Protein AF-A0A2U2RSP1-F1 (afdb_monomer_lite)

Foldseek 3Di:
DPPDDDPVLVVLLVLLVVLCVCLVPVVDPVSLVSPLVSVLSNLVSCLVCVCVQLVHDCPDVLNVQLSVQSVVLNVVLVCLSCVCVPDVPPDDDDDSVLSSLLSVLSSQLSNLQSRQDDDPDADDDPLLVVDRVLRNQLSPLLNVVSPVLNVVLVVVCVVPVCSPVSSVVSVCCSNVVSVVVSVVVSVVVVVD

Radius of gyration: 18.21 Å; chains: 1; bounding box: 45×39×57 Å

Structure (mmCIF, N/CA/C/O backbone):
data_AF-A0A2U2RSP1-F1
#
_entry.id   AF-A0A2U2RSP1-F1
#
loop_
_atom_site.group_PDB
_atom_site.id
_atom_site.type_symbol
_atom_site.label_atom_id
_atom_site.label_alt_id
_atom_site.label_comp_id
_atom_site.label_asym_id
_atom_site.label_entity_id
_atom_site.label_seq_id
_atom_site.pdbx_PDB_ins_code
_atom_site.Cartn_x
_atom_site.Cartn_y
_atom_site.Cartn_z
_atom_site.occupancy
_atom_site.B_iso_or_equiv
_atom_site.auth_seq_id
_atom_site.auth_comp_id
_atom_site.auth_asym_id
_atom_site.auth_atom_id
_atom_site.pdbx_PDB_model_num
ATOM 1 N N . MET A 1 1 ? -26.926 -15.587 7.324 1.00 39.50 1 MET A N 1
ATOM 2 C CA . MET A 1 1 ? -26.156 -16.460 6.402 1.00 39.50 1 MET A CA 1
ATOM 3 C C . MET A 1 1 ? -24.687 -16.454 6.805 1.00 39.50 1 MET A C 1
ATOM 5 O O . MET A 1 1 ? -24.072 -15.392 6.755 1.00 39.50 1 MET A O 1
ATOM 9 N N . LYS A 1 2 ? -24.129 -17.597 7.235 1.00 40.41 2 LYS A N 1
ATOM 10 C CA . LYS A 1 2 ? -22.682 -17.747 7.484 1.00 40.41 2 LYS A CA 1
ATOM 11 C C . LYS A 1 2 ? -21.926 -17.295 6.227 1.00 40.41 2 LYS A C 1
ATOM 13 O O . LYS A 1 2 ? -22.155 -17.841 5.151 1.00 40.41 2 LYS A O 1
ATOM 18 N N . LYS A 1 3 ? -21.067 -16.277 6.348 1.00 54.62 3 LYS A N 1
ATOM 19 C CA . LYS A 1 3 ? -20.160 -15.831 5.277 1.00 54.62 3 LYS A CA 1
ATOM 20 C C . LYS A 1 3 ? -19.091 -16.920 5.085 1.00 54.62 3 LYS A C 1
ATOM 22 O O . LYS A 1 3 ? -17.999 -16.799 5.621 1.00 54.62 3 LYS A O 1
ATOM 27 N N . SER A 1 4 ? -19.441 -18.013 4.406 1.00 56.22 4 SER A N 1
ATOM 28 C CA . SER A 1 4 ? -18.497 -19.090 4.095 1.00 56.22 4 SER A CA 1
ATOM 29 C C . SER A 1 4 ? -17.517 -18.610 3.026 1.00 56.22 4 SER A C 1
ATOM 31 O O . SER A 1 4 ? -17.934 -18.053 2.007 1.00 56.22 4 SER A O 1
ATOM 33 N N . ILE A 1 5 ? -16.223 -18.783 3.281 1.00 62.28 5 ILE A N 1
ATOM 34 C CA . ILE A 1 5 ? -15.177 -18.600 2.275 1.00 62.28 5 ILE A CA 1
ATOM 35 C C . ILE A 1 5 ? -15.281 -19.800 1.326 1.00 62.28 5 ILE A C 1
ATOM 37 O O . ILE A 1 5 ? -15.333 -20.939 1.786 1.00 62.28 5 ILE A O 1
ATOM 41 N N . CYS A 1 6 ? -15.371 -19.558 0.015 1.00 71.44 6 CYS A N 1
ATOM 42 C CA . CYS A 1 6 ? -15.458 -20.653 -0.943 1.00 71.44 6 CYS A CA 1
ATOM 43 C C . CYS A 1 6 ? -14.085 -21.329 -1.029 1.00 71.44 6 CYS A C 1
ATOM 45 O O . CYS A 1 6 ? -13.076 -20.635 -1.146 1.00 71.44 6 CYS A O 1
ATOM 47 N N . ILE A 1 7 ? -14.042 -22.663 -1.002 1.00 72.38 7 ILE A N 1
ATOM 48 C CA . ILE A 1 7 ? -12.799 -23.451 -1.126 1.00 72.38 7 ILE A CA 1
ATOM 49 C C . ILE A 1 7 ? -12.003 -23.011 -2.363 1.00 72.38 7 ILE A C 1
ATOM 51 O O . ILE A 1 7 ? -10.789 -22.847 -2.294 1.00 72.38 7 ILE A O 1
ATOM 55 N N . LEU A 1 8 ? -12.706 -22.695 -3.454 1.00 71.25 8 LEU A N 1
ATOM 56 C CA . LEU A 1 8 ? -12.119 -22.170 -4.682 1.00 71.25 8 LEU A CA 1
ATOM 57 C C . LEU A 1 8 ? -11.310 -20.879 -4.465 1.00 71.25 8 LEU A C 1
ATOM 59 O O . LEU A 1 8 ? -10.238 -20.738 -5.043 1.00 71.25 8 LEU A O 1
ATOM 63 N N . ASP A 1 9 ? -11.769 -19.953 -3.616 1.00 70.69 9 ASP A N 1
ATOM 64 C CA . ASP A 1 9 ? -11.022 -18.712 -3.363 1.00 70.69 9 ASP A CA 1
ATOM 65 C C . ASP A 1 9 ? -9.730 -18.984 -2.599 1.00 70.69 9 ASP A C 1
ATOM 67 O O . ASP A 1 9 ? -8.729 -18.319 -2.839 1.00 70.69 9 ASP A O 1
ATOM 71 N N . ILE A 1 10 ? -9.760 -19.945 -1.671 1.00 73.44 10 ILE A N 1
ATOM 72 C CA . ILE A 1 10 ? -8.591 -20.342 -0.881 1.00 73.44 10 ILE A CA 1
ATOM 73 C C . ILE A 1 10 ? -7.563 -20.987 -1.804 1.00 73.44 10 ILE A C 1
ATOM 75 O O . ILE A 1 10 ? -6.383 -20.661 -1.720 1.00 73.44 10 ILE A O 1
ATOM 79 N N . CYS A 1 11 ? -8.012 -21.841 -2.725 1.00 76.00 11 CYS A N 1
ATOM 80 C CA . CYS A 1 11 ? -7.152 -22.434 -3.740 1.00 76.00 11 CYS A CA 1
ATOM 81 C C . CYS A 1 11 ? -6.541 -21.365 -4.657 1.00 76.00 11 CYS A C 1
ATOM 83 O O . CYS A 1 11 ? -5.331 -21.372 -4.854 1.00 76.00 11 CYS A O 1
ATOM 85 N N . ILE A 1 12 ? -7.336 -20.413 -5.165 1.00 77.25 12 ILE A N 1
ATOM 86 C CA . ILE A 1 12 ? -6.835 -19.317 -6.015 1.00 77.25 12 ILE A CA 1
ATOM 87 C C . ILE A 1 12 ? -5.836 -18.448 -5.245 1.00 77.25 12 ILE A C 1
ATOM 89 O O . ILE A 1 12 ? -4.774 -18.115 -5.769 1.00 77.25 12 ILE A O 1
ATOM 93 N N . PHE A 1 13 ? -6.147 -18.098 -3.997 1.00 75.44 13 PHE A N 1
ATOM 94 C CA . PHE A 1 13 ? -5.280 -17.294 -3.137 1.00 75.44 13 PHE A CA 1
ATOM 95 C C . PHE A 1 13 ? -3.965 -18.019 -2.812 1.00 75.44 13 PHE A C 1
ATOM 97 O O . PHE A 1 13 ? -2.891 -17.435 -2.913 1.00 75.44 13 PHE A O 1
ATOM 104 N N . GLY A 1 14 ? -4.033 -19.311 -2.486 1.00 75.88 14 GLY A N 1
ATOM 105 C CA . GLY A 1 14 ? -2.855 -20.142 -2.249 1.00 75.88 14 GLY A CA 1
ATOM 106 C C . GLY A 1 14 ? -1.980 -20.268 -3.495 1.00 75.88 14 GLY A C 1
ATOM 107 O O . GLY A 1 14 ? -0.784 -19.999 -3.427 1.00 75.88 14 GLY A O 1
ATOM 108 N N . LEU A 1 15 ? -2.584 -20.584 -4.646 1.00 79.50 15 LEU A N 1
ATOM 109 C CA . LEU A 1 15 ? -1.876 -20.718 -5.923 1.00 79.50 15 LEU A CA 1
ATOM 110 C C . LEU A 1 15 ? -1.184 -19.416 -6.336 1.00 79.50 15 LEU A C 1
ATOM 112 O O . LEU A 1 15 ? -0.020 -19.435 -6.734 1.00 79.50 15 LEU A O 1
ATOM 116 N N . SER A 1 16 ? -1.863 -18.281 -6.189 1.00 77.25 16 SER A N 1
ATOM 117 C CA . SER A 1 16 ? -1.300 -16.969 -6.522 1.00 77.25 16 SER A CA 1
ATOM 118 C C . SER A 1 16 ? -0.148 -16.566 -5.599 1.00 77.25 16 SER A C 1
ATOM 120 O O . SER A 1 16 ? 0.860 -16.060 -6.091 1.00 77.25 16 SER A O 1
ATOM 122 N N . ILE A 1 17 ? -0.217 -16.876 -4.299 1.00 76.19 17 ILE A N 1
ATOM 123 C CA . ILE A 1 17 ? 0.923 -16.700 -3.382 1.00 76.19 17 ILE A CA 1
ATOM 124 C C . ILE A 1 17 ? 2.088 -17.610 -3.772 1.00 76.19 17 ILE A C 1
ATOM 126 O O . ILE A 1 17 ? 3.225 -17.147 -3.834 1.00 76.19 17 ILE A O 1
ATOM 130 N N . THR A 1 18 ? 1.835 -18.888 -4.066 1.00 74.38 18 THR A N 1
ATOM 131 C CA . THR A 1 18 ? 2.913 -19.809 -4.460 1.00 74.38 18 THR A CA 1
ATOM 132 C C . THR A 1 18 ? 3.572 -19.395 -5.771 1.00 74.38 18 THR A C 1
ATOM 134 O O . THR A 1 18 ? 4.796 -19.435 -5.867 1.00 74.38 18 THR A O 1
ATOM 137 N N . ALA A 1 19 ? 2.793 -18.922 -6.748 1.00 70.19 19 ALA A N 1
ATOM 138 C CA . ALA A 1 19 ? 3.314 -18.392 -8.003 1.00 70.19 19 ALA A CA 1
ATOM 139 C C . ALA A 1 19 ? 4.198 -17.161 -7.762 1.00 70.19 19 ALA A C 1
ATOM 141 O O . ALA A 1 19 ? 5.282 -17.075 -8.330 1.00 70.19 19 ALA A O 1
ATOM 142 N N . LEU A 1 20 ? 3.782 -16.258 -6.866 1.00 69.38 20 LEU A N 1
ATOM 143 C CA . LEU A 1 20 ? 4.563 -15.083 -6.475 1.00 69.38 20 LEU A CA 1
ATOM 144 C C . LEU A 1 20 ? 5.872 -15.440 -5.768 1.00 69.38 20 LEU A C 1
ATOM 146 O O . LEU A 1 20 ? 6.903 -14.844 -6.065 1.00 69.38 20 LEU A O 1
ATOM 150 N N . LEU A 1 21 ? 5.853 -16.421 -4.864 1.00 68.12 21 LEU A N 1
ATOM 151 C CA . LEU A 1 21 ? 7.056 -16.867 -4.159 1.00 68.12 21 LEU A CA 1
ATOM 152 C C . LEU A 1 21 ? 8.046 -17.538 -5.112 1.00 68.12 21 LEU A C 1
ATOM 154 O O . LEU A 1 21 ? 9.214 -17.160 -5.137 1.00 68.12 21 LEU A O 1
ATOM 158 N N . ILE A 1 22 ? 7.583 -18.480 -5.942 1.00 67.94 22 ILE A N 1
ATOM 159 C CA . ILE A 1 22 ? 8.421 -19.108 -6.976 1.00 67.94 22 ILE A CA 1
ATOM 160 C C . ILE A 1 22 ? 9.027 -18.024 -7.859 1.00 67.94 22 ILE A C 1
ATOM 162 O O . ILE A 1 22 ? 10.211 -18.075 -8.177 1.00 67.94 22 ILE A O 1
ATOM 166 N N . ALA A 1 23 ? 8.228 -17.022 -8.206 1.00 64.00 23 ALA A N 1
ATOM 167 C CA . ALA A 1 23 ? 8.665 -15.957 -9.067 1.00 64.00 23 ALA A CA 1
ATOM 168 C C . ALA A 1 23 ? 9.722 -15.033 -8.497 1.00 64.00 23 ALA A C 1
ATOM 170 O O . ALA A 1 23 ? 10.673 -14.687 -9.196 1.00 64.00 23 ALA A O 1
ATOM 171 N N . PHE A 1 24 ? 9.585 -14.703 -7.222 1.00 60.62 24 PHE A N 1
ATOM 172 C CA . PHE A 1 24 ? 10.569 -13.923 -6.501 1.00 60.62 24 PHE A CA 1
ATOM 173 C C . PHE A 1 24 ? 11.922 -14.650 -6.409 1.00 60.62 24 PHE A C 1
ATOM 175 O O . PHE A 1 24 ? 12.964 -14.034 -6.605 1.00 60.62 24 PHE A O 1
ATOM 182 N N . PHE A 1 25 ? 11.920 -15.967 -6.169 1.00 63.84 25 PHE A N 1
ATOM 183 C CA . PHE A 1 25 ? 13.159 -16.731 -5.968 1.00 63.84 25 PHE A CA 1
ATOM 184 C C . PHE A 1 25 ? 13.849 -17.196 -7.255 1.00 63.84 25 PHE A C 1
ATOM 186 O O . PHE A 1 25 ? 15.059 -17.413 -7.239 1.00 63.84 25 PHE A O 1
ATOM 193 N N . LYS A 1 26 ? 13.118 -17.392 -8.361 1.00 61.69 26 LYS A N 1
ATOM 194 C CA . LYS A 1 26 ? 13.686 -18.023 -9.566 1.00 61.69 26 LYS A CA 1
ATOM 195 C C . LYS A 1 26 ? 14.312 -17.075 -10.593 1.00 61.69 26 LYS A C 1
ATOM 197 O O . LYS A 1 26 ? 14.900 -17.593 -11.535 1.00 61.69 26 LYS A O 1
ATOM 202 N N . ASN A 1 27 ? 14.193 -15.751 -10.430 1.00 56.81 27 ASN A N 1
ATOM 203 C CA . ASN A 1 27 ? 14.792 -14.707 -11.289 1.00 56.81 27 ASN A CA 1
ATOM 204 C C . ASN A 1 27 ? 14.827 -15.055 -12.801 1.00 56.81 27 ASN A C 1
ATOM 206 O O . ASN A 1 27 ? 15.844 -14.915 -13.475 1.00 56.81 27 ASN A O 1
ATOM 210 N N . LEU A 1 28 ? 13.721 -15.599 -13.319 1.00 58.31 28 LEU A N 1
ATOM 211 C CA . LEU A 1 28 ? 13.595 -16.116 -14.685 1.00 58.31 28 LEU A CA 1
ATOM 212 C C . LEU A 1 28 ? 12.755 -15.135 -15.514 1.00 58.31 28 LEU A C 1
ATOM 214 O O . LEU A 1 28 ? 11.692 -14.704 -15.072 1.00 58.31 28 LEU A O 1
ATOM 218 N N . SER A 1 29 ? 13.182 -14.832 -16.741 1.00 56.09 29 SER A N 1
ATOM 219 C CA . SER A 1 29 ? 12.519 -13.871 -17.645 1.00 56.09 29 SER A CA 1
ATOM 220 C C . SER A 1 29 ? 11.030 -14.172 -17.886 1.00 56.09 29 SER A C 1
ATOM 222 O O . SER A 1 29 ? 10.200 -13.265 -17.885 1.00 56.09 29 SER A O 1
ATOM 224 N N . ASN A 1 30 ? 10.663 -15.453 -17.984 1.00 59.72 30 ASN A N 1
ATOM 225 C CA . ASN A 1 30 ? 9.279 -15.903 -18.201 1.00 59.72 30 ASN A CA 1
ATOM 226 C C . ASN A 1 30 ? 8.386 -15.799 -16.955 1.00 59.72 30 ASN A C 1
ATOM 228 O O . ASN A 1 30 ? 7.176 -16.017 -17.020 1.00 59.72 30 ASN A O 1
ATOM 232 N N . VAL A 1 31 ? 8.971 -15.504 -15.798 1.00 64.62 31 VAL A N 1
ATOM 233 C CA . VAL A 1 31 ? 8.287 -15.599 -14.513 1.00 64.62 31 VAL A CA 1
ATOM 234 C C . VAL A 1 31 ? 7.655 -14.268 -14.088 1.00 64.62 31 VAL A C 1
ATOM 236 O O . VAL A 1 31 ? 6.697 -14.259 -13.316 1.00 64.62 31 VAL A O 1
ATOM 239 N N . ASN A 1 32 ? 8.054 -13.158 -14.713 1.00 66.00 32 ASN A N 1
ATOM 240 C CA . ASN A 1 32 ? 7.380 -11.863 -14.580 1.00 66.00 32 ASN A CA 1
ATOM 241 C C . ASN A 1 32 ? 5.878 -11.956 -14.910 1.00 66.00 32 ASN A C 1
ATOM 243 O O . ASN A 1 32 ? 5.046 -11.407 -14.184 1.00 66.00 32 ASN A O 1
ATOM 247 N N . PHE A 1 33 ? 5.510 -12.734 -15.937 1.00 67.31 33 PHE A N 1
ATOM 248 C CA . PHE A 1 33 ? 4.107 -12.933 -16.323 1.00 67.31 33 PHE A CA 1
ATOM 249 C C . PHE A 1 33 ? 3.295 -13.610 -15.210 1.00 67.31 33 PHE A C 1
ATOM 251 O O . PHE A 1 33 ? 2.150 -13.238 -14.947 1.00 67.31 33 PHE A O 1
ATOM 258 N N . LEU A 1 34 ? 3.913 -14.560 -14.501 1.00 70.94 34 LEU A N 1
ATOM 259 C CA . LEU A 1 34 ? 3.300 -15.239 -13.360 1.00 70.94 34 LEU A CA 1
ATOM 260 C C . LEU A 1 34 ? 3.120 -14.294 -12.165 1.00 70.94 34 LEU A C 1
ATOM 262 O O . LEU A 1 34 ? 2.103 -14.391 -11.478 1.00 70.94 34 LEU A O 1
ATOM 266 N N . ILE A 1 35 ? 4.047 -13.351 -11.945 1.00 69.69 35 ILE A N 1
ATOM 267 C CA . ILE A 1 35 ? 3.912 -12.304 -10.914 1.00 69.69 35 ILE A CA 1
ATOM 268 C C . ILE A 1 35 ? 2.698 -11.426 -11.210 1.00 69.69 35 ILE A C 1
ATOM 270 O O . ILE A 1 35 ? 1.848 -11.232 -10.336 1.00 69.69 35 ILE A O 1
ATOM 274 N N . GLY A 1 36 ? 2.590 -10.930 -12.446 1.00 72.31 36 GLY A N 1
ATOM 275 C CA . GLY A 1 36 ? 1.464 -10.104 -12.882 1.00 72.31 36 GLY A CA 1
ATOM 276 C C . GLY A 1 36 ? 0.127 -10.838 -12.739 1.00 72.31 36 GLY A C 1
ATOM 277 O O . GLY A 1 36 ? -0.801 -10.331 -12.106 1.00 72.31 36 GLY A O 1
ATOM 278 N N . ALA A 1 37 ? 0.041 -12.073 -13.242 1.00 75.06 37 ALA A N 1
ATOM 279 C CA . ALA A 1 37 ? -1.157 -12.905 -13.122 1.00 75.06 37 ALA A CA 1
ATOM 280 C C . ALA A 1 37 ? -1.517 -13.225 -11.654 1.00 75.06 37 ALA A C 1
ATOM 282 O O . ALA A 1 37 ? -2.692 -13.182 -11.263 1.00 75.06 37 ALA A O 1
ATOM 283 N N . GLY A 1 38 ? -0.513 -13.492 -10.814 1.00 77.88 38 GLY A N 1
ATOM 284 C CA . GLY A 1 38 ? -0.670 -13.700 -9.374 1.00 77.88 38 GLY A CA 1
ATOM 285 C C . GLY A 1 38 ? -1.246 -12.472 -8.667 1.00 77.88 38 GLY A C 1
ATOM 286 O O . GLY A 1 38 ? -2.226 -12.581 -7.932 1.00 77.88 38 GLY A O 1
ATOM 287 N N . LEU A 1 39 ? -0.720 -11.278 -8.946 1.00 75.06 39 LEU A N 1
ATOM 288 C CA . LEU A 1 39 ? -1.258 -10.030 -8.394 1.00 75.06 39 LEU A CA 1
ATOM 289 C C . LEU A 1 39 ? -2.707 -9.777 -8.815 1.00 75.06 39 LEU A C 1
ATOM 291 O O . LEU A 1 39 ? -3.556 -9.482 -7.971 1.00 75.06 39 LEU A O 1
ATOM 295 N N . ILE A 1 40 ? -3.011 -9.917 -10.107 1.00 79.19 40 ILE A N 1
ATOM 296 C CA . ILE A 1 40 ? -4.357 -9.666 -10.640 1.00 79.19 40 ILE A CA 1
ATOM 297 C C . ILE A 1 40 ? -5.371 -10.630 -10.014 1.00 79.19 40 ILE A C 1
ATOM 299 O O . ILE A 1 40 ? -6.468 -10.213 -9.625 1.00 79.19 40 IL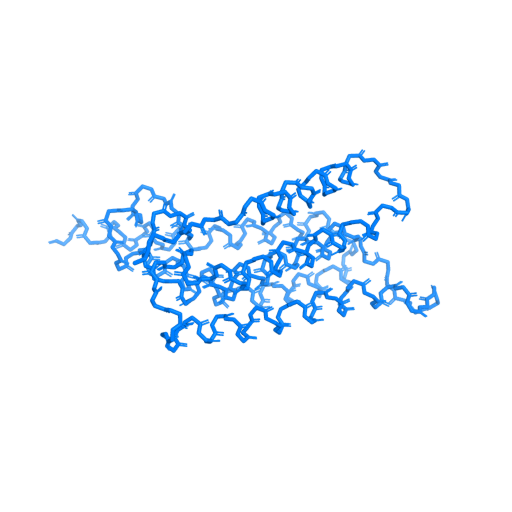E A O 1
ATOM 303 N N . SER A 1 41 ? -5.012 -11.908 -9.871 1.00 79.38 41 SER A N 1
ATOM 304 C CA . SER A 1 41 ? -5.880 -12.903 -9.232 1.00 79.38 41 SER A CA 1
ATOM 305 C C . SER A 1 41 ? -6.105 -12.604 -7.744 1.00 79.38 41 SER A C 1
ATOM 307 O O . SER A 1 41 ? -7.258 -12.607 -7.304 1.00 79.38 41 SER A O 1
ATOM 309 N N . LEU A 1 42 ? -5.069 -12.216 -6.987 1.00 78.56 42 LEU A N 1
ATOM 310 C CA . LEU A 1 42 ? -5.206 -11.779 -5.588 1.00 78.56 42 LEU A CA 1
ATOM 311 C C . LEU A 1 42 ? -6.134 -10.568 -5.442 1.00 78.56 42 LEU A C 1
ATOM 313 O O . LEU A 1 42 ? -7.044 -10.564 -4.606 1.00 78.56 42 LEU A O 1
ATOM 317 N N . MET A 1 43 ? -5.950 -9.548 -6.279 1.00 78.25 43 MET A N 1
ATOM 318 C CA . MET A 1 43 ? -6.781 -8.341 -6.254 1.00 78.25 43 MET A CA 1
ATOM 319 C C . MET A 1 43 ? -8.230 -8.632 -6.676 1.00 78.25 43 MET A C 1
ATOM 321 O O . MET A 1 43 ? -9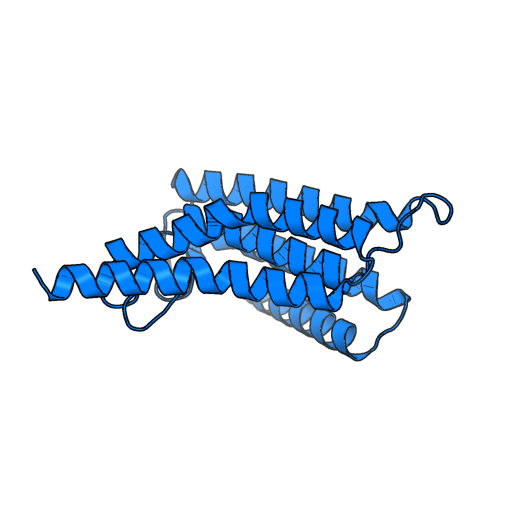.168 -8.015 -6.154 1.00 78.25 43 MET A O 1
ATOM 325 N N . SER A 1 44 ? -8.435 -9.609 -7.561 1.00 79.19 44 SER A N 1
ATOM 326 C CA . SER A 1 44 ? -9.761 -10.098 -7.959 1.00 79.19 44 SER A CA 1
ATOM 327 C C . SER A 1 44 ? -10.466 -10.834 -6.817 1.00 79.19 44 SER A C 1
ATOM 329 O O . SER A 1 44 ? -11.650 -10.598 -6.563 1.00 79.19 44 SER A O 1
ATOM 331 N N . VAL A 1 45 ? -9.748 -11.658 -6.050 1.00 82.50 45 VAL A N 1
ATOM 332 C CA . VAL A 1 45 ? -10.289 -12.284 -4.830 1.00 82.50 45 VAL A CA 1
ATOM 333 C C . VAL A 1 45 ? -10.618 -11.220 -3.773 1.00 82.50 45 VAL A C 1
ATOM 335 O O . VAL A 1 45 ? -11.695 -11.249 -3.166 1.00 82.50 45 VAL 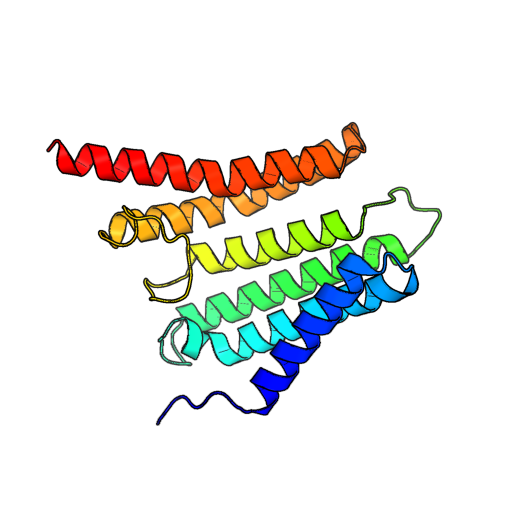A O 1
ATOM 338 N N . ALA A 1 46 ? -9.757 -10.213 -3.596 1.00 79.00 46 ALA A N 1
ATOM 339 C CA . ALA A 1 46 ? -10.022 -9.104 -2.678 1.00 79.00 46 ALA A CA 1
ATOM 340 C C . ALA A 1 46 ? -11.311 -8.341 -3.053 1.00 79.00 46 ALA A C 1
ATOM 342 O O . ALA A 1 46 ? -12.135 -8.042 -2.183 1.00 79.00 46 ALA A O 1
ATOM 343 N N . GLN A 1 47 ? -11.554 -8.103 -4.347 1.00 79.06 47 GLN A N 1
ATOM 344 C CA . GLN A 1 47 ? -12.774 -7.470 -4.869 1.00 79.06 47 GLN A CA 1
ATOM 345 C C . GLN A 1 47 ? -14.053 -8.211 -4.432 1.00 79.06 47 GLN A C 1
ATOM 347 O O . GLN A 1 47 ? -15.017 -7.598 -3.939 1.00 79.06 47 GLN A O 1
ATOM 352 N N . THR A 1 48 ? -14.086 -9.532 -4.622 1.00 79.50 48 THR A N 1
ATOM 353 C CA . THR A 1 48 ? -15.275 -10.353 -4.345 1.00 79.50 48 THR A CA 1
ATOM 354 C C . THR A 1 48 ? -15.519 -10.476 -2.842 1.00 79.50 48 THR A C 1
ATOM 356 O O . THR A 1 48 ? -16.674 -10.423 -2.392 1.00 79.50 48 THR A O 1
ATOM 359 N N . ARG A 1 49 ? -14.445 -10.542 -2.046 1.00 80.38 49 ARG A N 1
ATOM 360 C CA . ARG A 1 49 ? -14.486 -10.753 -0.591 1.00 80.38 49 ARG A CA 1
ATOM 361 C C . ARG A 1 49 ? -14.427 -9.474 0.246 1.00 80.38 49 ARG A C 1
ATOM 363 O O . ARG A 1 49 ? -14.546 -9.557 1.465 1.00 80.38 49 ARG A O 1
ATOM 370 N N . MET A 1 50 ? -14.399 -8.291 -0.367 1.00 81.12 50 MET A N 1
ATOM 371 C CA . MET A 1 50 ? -14.328 -6.996 0.331 1.00 81.12 50 MET A CA 1
ATOM 372 C C . MET A 1 50 ? -15.350 -6.823 1.474 1.00 81.12 50 MET A C 1
ATOM 374 O O . MET A 1 50 ? -15.008 -6.326 2.543 1.00 81.12 50 MET A O 1
ATOM 378 N N . ALA A 1 51 ? -16.599 -7.270 1.290 1.00 82.12 51 ALA A N 1
ATOM 379 C CA . ALA A 1 51 ? -17.643 -7.202 2.325 1.00 82.12 51 ALA A CA 1
ATOM 380 C C . ALA A 1 51 ? -17.388 -8.155 3.512 1.00 82.12 51 ALA A C 1
ATOM 382 O O . ALA A 1 51 ? -17.830 -7.911 4.634 1.00 82.12 51 ALA A O 1
ATOM 383 N N . VAL A 1 52 ? -16.709 -9.277 3.268 1.00 81.94 52 VAL A N 1
ATOM 384 C CA . VAL A 1 52 ? -16.295 -10.219 4.317 1.00 81.94 52 VAL A CA 1
ATOM 385 C C . VAL A 1 52 ? -15.132 -9.613 5.095 1.00 81.94 52 VAL A C 1
ATOM 387 O O . VAL A 1 52 ? -15.226 -9.482 6.309 1.00 81.94 52 VAL A O 1
ATOM 390 N N . ILE A 1 53 ? -14.113 -9.140 4.375 1.00 76.75 53 ILE A N 1
ATOM 391 C CA . ILE A 1 53 ? -12.891 -8.529 4.913 1.00 76.75 53 ILE A CA 1
ATOM 392 C C . ILE A 1 53 ? -13.200 -7.328 5.820 1.00 76.75 53 ILE A C 1
ATOM 394 O O . ILE A 1 53 ? -12.677 -7.212 6.923 1.00 76.75 53 ILE A O 1
ATOM 398 N N . THR A 1 54 ? -14.085 -6.441 5.369 1.00 77.75 54 THR A N 1
ATOM 399 C CA . THR A 1 54 ? -14.465 -5.230 6.118 1.00 77.75 54 THR A CA 1
ATOM 400 C C . THR A 1 54 ? -15.529 -5.479 7.185 1.00 77.75 54 THR A C 1
ATOM 402 O O . THR A 1 54 ? -15.894 -4.555 7.905 1.00 77.75 54 THR A O 1
ATOM 405 N N . ASN A 1 55 ? -16.047 -6.707 7.282 1.00 82.06 55 ASN A N 1
ATOM 406 C CA . ASN A 1 55 ? -17.199 -7.069 8.104 1.00 82.06 55 ASN A CA 1
ATOM 407 C C . ASN A 1 55 ? -18.441 -6.170 7.887 1.00 82.06 55 ASN A C 1
ATOM 409 O O . ASN A 1 55 ? -19.205 -5.903 8.809 1.00 82.06 55 ASN A O 1
ATOM 413 N N . LEU A 1 56 ? -18.664 -5.712 6.651 1.00 83.62 56 LEU A N 1
ATOM 414 C CA . LEU A 1 56 ? -19.811 -4.879 6.270 1.00 83.62 56 LEU A CA 1
ATOM 415 C C . LEU A 1 56 ? -20.836 -5.662 5.426 1.00 83.62 56 LEU A C 1
ATOM 417 O O . LEU A 1 56 ? -20.577 -6.777 4.955 1.00 83.62 56 LEU A O 1
ATOM 421 N N . SER A 1 57 ? -22.026 -5.077 5.235 1.00 84.25 57 SER A N 1
ATOM 422 C CA . SER A 1 57 ? -23.007 -5.557 4.247 1.00 84.25 57 SER A CA 1
ATOM 423 C C . SER A 1 57 ? -22.473 -5.378 2.819 1.00 84.25 57 SER A C 1
ATOM 425 O O . SER A 1 57 ? -21.753 -4.418 2.537 1.00 84.25 57 SER A O 1
ATOM 427 N N . LYS A 1 58 ? -22.848 -6.285 1.904 1.00 80.44 58 LYS A N 1
ATOM 428 C CA . LYS A 1 58 ? -22.471 -6.209 0.480 1.00 80.44 58 LYS A CA 1
ATOM 429 C C . LYS A 1 58 ? -22.970 -4.923 -0.188 1.00 80.44 58 LYS A C 1
ATOM 431 O O . LYS A 1 58 ? -22.285 -4.417 -1.075 1.00 80.44 58 LYS A O 1
ATOM 436 N N . ASP A 1 59 ? -24.103 -4.393 0.269 1.00 83.69 59 ASP A N 1
ATOM 437 C CA . ASP A 1 59 ? -24.745 -3.204 -0.303 1.00 83.69 59 ASP A CA 1
ATOM 438 C C . ASP A 1 59 ? -24.253 -1.892 0.303 1.00 83.69 59 ASP A C 1
ATOM 440 O O . ASP A 1 59 ? -24.617 -0.816 -0.173 1.00 83.69 59 ASP A O 1
ATOM 444 N N . ASN A 1 60 ? -23.384 -1.964 1.318 1.00 84.81 60 ASN A N 1
ATOM 445 C CA . ASN A 1 60 ? -22.855 -0.782 1.978 1.00 84.81 60 ASN A CA 1
ATOM 446 C C . ASN A 1 60 ? -22.101 0.110 0.965 1.00 84.81 60 ASN A C 1
ATOM 448 O O . ASN A 1 60 ? -21.220 -0.389 0.249 1.00 84.81 60 ASN A O 1
ATOM 452 N N . PRO A 1 61 ? -22.378 1.429 0.919 1.00 85.06 61 PRO A N 1
ATOM 453 C CA . PRO A 1 61 ? -21.737 2.338 -0.029 1.00 85.06 61 PRO A CA 1
ATOM 454 C C . PRO A 1 61 ? -20.207 2.324 0.085 1.00 85.06 61 PRO A C 1
ATOM 456 O O . PRO A 1 61 ? -19.522 2.391 -0.932 1.00 85.06 61 PRO A O 1
ATOM 459 N N . LYS A 1 62 ? -19.646 2.122 1.287 1.00 80.94 62 LYS A N 1
ATOM 460 C CA . LYS A 1 62 ? -18.191 2.019 1.489 1.00 80.94 62 LYS A CA 1
ATOM 461 C C . LYS A 1 62 ? -17.595 0.818 0.758 1.00 80.94 62 LYS A C 1
ATOM 463 O O . LYS A 1 62 ? -16.561 0.954 0.110 1.00 80.94 62 LYS A O 1
ATOM 468 N N . VAL A 1 63 ? -18.269 -0.333 0.798 1.00 83.50 63 VAL A N 1
ATOM 469 C CA . VAL A 1 63 ? -17.832 -1.546 0.089 1.00 83.50 63 VAL A CA 1
ATOM 470 C C . VAL A 1 63 ? -17.897 -1.334 -1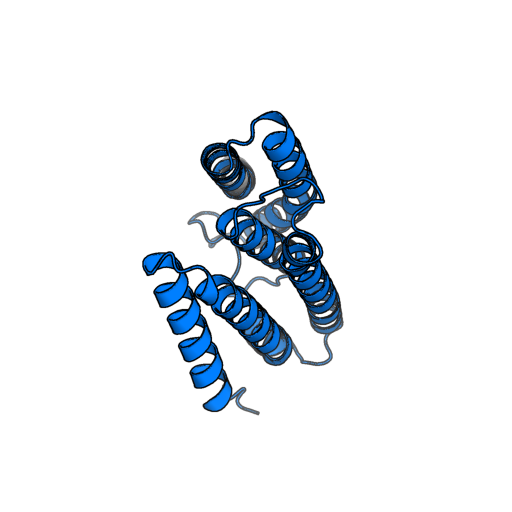.424 1.00 83.50 63 VAL A C 1
ATOM 472 O O . VAL A 1 63 ? -16.960 -1.713 -2.130 1.00 83.50 63 VAL A O 1
ATOM 475 N N . LYS A 1 64 ? -18.956 -0.685 -1.930 1.00 83.69 64 LYS A N 1
ATOM 476 C CA . LYS A 1 64 ? -19.074 -0.322 -3.356 1.00 83.69 64 LYS A CA 1
ATOM 477 C C . LYS A 1 64 ? -17.929 0.601 -3.793 1.00 83.69 64 LYS A C 1
ATOM 479 O O . LYS A 1 64 ? -17.294 0.335 -4.814 1.00 83.69 64 LYS A O 1
ATOM 484 N N . THR A 1 65 ? -17.606 1.620 -2.997 1.00 82.94 65 THR A N 1
ATOM 485 C CA . THR A 1 65 ? -16.490 2.539 -3.269 1.00 82.94 65 THR A CA 1
ATOM 486 C C . THR A 1 65 ? -15.141 1.825 -3.247 1.00 82.94 65 THR A C 1
ATOM 488 O O . THR A 1 65 ? -14.349 2.000 -4.170 1.00 82.94 65 THR A O 1
ATOM 491 N N . MET A 1 66 ? -14.880 0.971 -2.252 1.00 81.50 66 MET A N 1
ATOM 492 C CA . MET A 1 66 ? -13.628 0.205 -2.179 1.00 81.50 66 MET A CA 1
ATOM 493 C C . MET A 1 66 ? -13.463 -0.735 -3.380 1.00 81.50 66 MET A C 1
ATOM 495 O O . MET A 1 66 ? -12.392 -0.774 -3.974 1.00 81.50 66 MET A O 1
ATOM 499 N N . ARG A 1 67 ? -14.538 -1.406 -3.813 1.00 84.88 67 ARG A N 1
ATOM 500 C CA . ARG A 1 67 ? -14.550 -2.221 -5.042 1.00 84.88 67 ARG A CA 1
ATOM 501 C C . ARG A 1 67 ? -14.307 -1.403 -6.309 1.00 84.88 67 ARG A C 1
ATOM 503 O O . ARG A 1 67 ? -13.654 -1.880 -7.233 1.00 84.88 67 ARG A O 1
ATOM 510 N N . ARG A 1 68 ? -14.852 -0.186 -6.403 1.00 81.25 68 ARG A N 1
ATOM 511 C CA . ARG A 1 68 ? -14.595 0.698 -7.551 1.00 81.25 68 ARG A CA 1
ATOM 512 C C . ARG A 1 68 ? -13.125 1.103 -7.598 1.00 81.25 68 ARG A C 1
ATOM 514 O O . ARG A 1 68 ? -12.526 1.018 -8.660 1.00 81.25 68 ARG A O 1
ATOM 521 N N . MET A 1 69 ? -12.558 1.491 -6.461 1.00 78.94 69 MET A N 1
ATOM 522 C CA . MET A 1 69 ? -11.165 1.930 -6.385 1.00 78.94 69 MET A CA 1
ATOM 523 C C . MET A 1 69 ? -10.179 0.786 -6.589 1.00 78.94 69 MET A C 1
ATOM 525 O O . MET A 1 69 ? -9.224 0.967 -7.327 1.00 78.94 69 MET A O 1
ATOM 529 N N . ASN A 1 70 ? -10.461 -0.405 -6.054 1.00 82.56 70 ASN A N 1
ATOM 530 C CA . ASN A 1 70 ? -9.648 -1.586 -6.332 1.00 82.56 70 ASN A CA 1
ATOM 531 C C . ASN A 1 70 ? -9.585 -1.890 -7.837 1.00 82.56 70 ASN A C 1
ATOM 533 O O . ASN A 1 70 ? -8.499 -2.099 -8.358 1.00 82.56 70 ASN A O 1
ATOM 537 N N . ARG A 1 71 ? -10.710 -1.816 -8.570 1.00 81.06 71 ARG A N 1
ATOM 538 C CA . ARG A 1 71 ? -10.690 -1.962 -10.042 1.00 81.06 71 ARG A CA 1
ATOM 539 C C . ARG A 1 71 ? -9.777 -0.948 -10.722 1.00 81.06 71 ARG A C 1
ATOM 541 O O . ARG A 1 71 ? -9.031 -1.332 -11.610 1.00 81.06 71 ARG A O 1
ATOM 548 N N . LEU A 1 72 ? -9.823 0.317 -10.301 1.00 81.88 72 LEU A N 1
ATOM 549 C CA . LEU A 1 72 ? -8.937 1.348 -10.847 1.00 81.88 72 LEU A CA 1
ATOM 550 C C . LEU A 1 72 ? -7.466 1.031 -10.555 1.00 81.88 72 LEU A C 1
ATOM 552 O O . LEU A 1 72 ? -6.631 1.178 -11.439 1.00 81.88 72 LEU A O 1
ATOM 556 N N . THR A 1 73 ? -7.152 0.540 -9.353 1.00 79.88 73 THR A N 1
ATOM 557 C CA . THR A 1 73 ? -5.788 0.126 -9.014 1.00 79.88 73 THR A CA 1
ATOM 558 C C . THR A 1 73 ? -5.330 -1.090 -9.816 1.00 79.88 7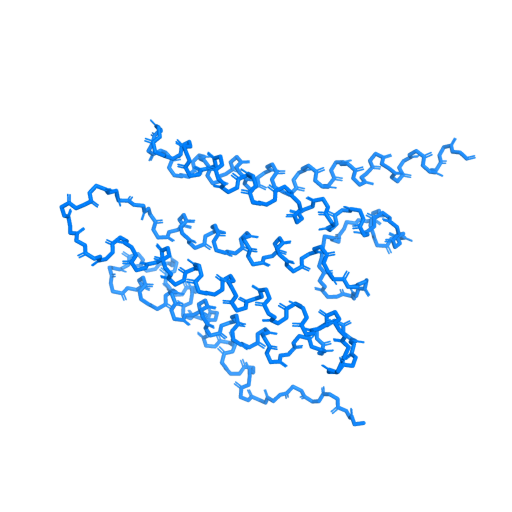3 THR A C 1
ATOM 560 O O . THR A 1 73 ? -4.187 -1.104 -10.251 1.00 79.88 73 THR A O 1
ATOM 563 N N . VAL A 1 74 ? -6.201 -2.078 -10.061 1.00 80.25 74 VAL A N 1
ATOM 564 C CA . VAL A 1 74 ? -5.880 -3.223 -10.934 1.00 80.25 74 VAL A CA 1
ATOM 565 C C . VAL A 1 74 ? -5.575 -2.744 -12.350 1.00 80.25 74 VAL A C 1
ATOM 567 O O . VAL A 1 74 ? -4.564 -3.142 -12.910 1.00 80.25 74 VAL A O 1
ATOM 570 N N . ILE A 1 75 ? -6.412 -1.869 -12.918 1.00 81.56 75 ILE A N 1
ATOM 571 C CA . ILE A 1 75 ? -6.194 -1.325 -14.268 1.00 81.56 75 ILE A CA 1
ATOM 572 C C . ILE A 1 75 ? -4.854 -0.585 -14.338 1.00 81.56 75 ILE A C 1
ATOM 574 O O . ILE A 1 75 ? -4.085 -0.806 -15.268 1.00 81.56 75 ILE A O 1
ATOM 578 N N . LEU A 1 76 ? -4.551 0.246 -13.337 1.00 79.88 76 LEU A N 1
ATOM 579 C CA . LEU A 1 76 ? -3.281 0.966 -13.264 1.00 79.88 76 LEU A CA 1
ATOM 580 C C . LEU A 1 76 ? -2.084 0.013 -13.125 1.00 79.88 76 LEU A C 1
ATOM 582 O O . LEU A 1 76 ? -1.082 0.203 -13.799 1.00 79.88 76 LEU A O 1
ATOM 586 N N . ALA A 1 77 ? -2.192 -1.025 -12.295 1.00 75.44 77 ALA A N 1
ATOM 587 C CA . ALA A 1 77 ? -1.145 -2.031 -12.120 1.00 75.44 77 ALA A CA 1
ATOM 588 C C . ALA A 1 77 ? -0.875 -2.820 -13.406 1.00 75.44 77 ALA A C 1
ATOM 590 O O . ALA A 1 77 ? 0.276 -3.032 -13.775 1.00 75.44 77 ALA A O 1
ATOM 591 N N . VAL A 1 78 ? -1.941 -3.213 -14.108 1.00 76.31 78 VAL A N 1
ATOM 592 C CA . VAL A 1 78 ? -1.864 -3.859 -15.422 1.00 76.31 78 VAL A CA 1
ATOM 593 C C . VAL A 1 78 ? -1.179 -2.924 -16.417 1.00 76.31 78 VAL A C 1
ATOM 595 O O . VAL A 1 78 ? -0.229 -3.339 -17.069 1.00 76.31 78 VAL A O 1
ATOM 598 N N . ALA A 1 79 ? -1.584 -1.653 -16.486 1.00 75.56 79 ALA A N 1
ATOM 599 C CA . ALA A 1 79 ? -0.943 -0.673 -17.359 1.00 75.56 79 ALA A CA 1
ATOM 600 C C . ALA A 1 79 ? 0.559 -0.530 -17.052 1.00 75.56 79 ALA A C 1
ATOM 602 O O . ALA A 1 79 ? 1.373 -0.666 -17.957 1.00 75.56 79 ALA A O 1
ATOM 603 N N . LEU A 1 80 ? 0.939 -0.355 -15.782 1.00 73.62 80 LEU A N 1
ATOM 604 C CA . LEU A 1 80 ? 2.345 -0.253 -15.368 1.00 73.62 80 LEU A CA 1
ATOM 605 C C . LEU A 1 80 ? 3.158 -1.515 -15.684 1.00 73.62 80 LEU A C 1
ATOM 607 O O . LEU A 1 80 ? 4.349 -1.411 -15.951 1.00 73.62 80 LEU A O 1
ATOM 611 N N . TYR A 1 81 ? 2.530 -2.691 -15.658 1.00 72.31 81 TYR A N 1
ATOM 612 C CA . TYR A 1 81 ? 3.180 -3.957 -15.986 1.00 72.31 81 TYR A CA 1
ATOM 613 C C . TYR A 1 81 ? 3.370 -4.158 -17.499 1.00 72.31 81 TYR A C 1
ATOM 615 O O . TYR A 1 81 ? 4.393 -4.691 -17.915 1.00 72.31 81 TYR A O 1
ATOM 623 N N . PHE A 1 82 ? 2.404 -3.739 -18.325 1.00 70.69 82 PHE A N 1
ATOM 624 C CA . PHE A 1 82 ? 2.471 -3.894 -19.784 1.00 70.69 82 PHE A CA 1
ATOM 625 C C . PHE A 1 82 ? 3.252 -2.781 -20.492 1.00 70.69 82 PHE A C 1
ATOM 627 O O . PHE A 1 82 ? 3.777 -3.033 -21.569 1.00 70.69 82 PHE A O 1
ATOM 634 N N . VAL A 1 83 ? 3.376 -1.584 -19.908 1.00 70.19 83 VAL A N 1
ATOM 635 C CA . VAL A 1 83 ? 4.127 -0.464 -20.512 1.00 70.19 83 VAL A CA 1
ATOM 636 C C . VAL A 1 83 ? 5.573 -0.845 -20.884 1.00 70.19 83 VAL A C 1
ATOM 638 O O . VAL A 1 83 ? 5.935 -0.617 -22.034 1.00 70.19 83 VAL A O 1
ATOM 641 N N . PRO A 1 84 ? 6.372 -1.503 -20.018 1.00 66.81 84 PRO A N 1
ATOM 642 C CA . PRO A 1 84 ? 7.731 -1.932 -20.374 1.00 66.81 84 PRO A CA 1
ATOM 643 C C . PRO A 1 84 ? 7.807 -3.060 -21.420 1.00 66.81 84 PRO A C 1
ATOM 645 O O . PRO A 1 84 ? 8.898 -3.408 -21.852 1.00 66.81 84 PRO A O 1
ATOM 648 N N . LEU A 1 85 ? 6.678 -3.681 -21.792 1.00 67.00 85 LEU A N 1
ATOM 649 C CA . LEU A 1 85 ? 6.614 -4.805 -22.740 1.00 67.00 85 LEU A CA 1
ATOM 650 C C . LEU A 1 85 ? 6.255 -4.369 -24.172 1.00 67.00 85 LEU A C 1
ATOM 652 O O . LEU A 1 85 ? 6.296 -5.205 -25.071 1.00 67.00 85 LEU A O 1
ATOM 656 N N . ILE A 1 86 ? 5.844 -3.111 -24.381 1.00 65.25 86 ILE A N 1
ATOM 657 C CA . ILE A 1 86 ? 5.285 -2.638 -25.661 1.00 65.25 86 ILE A CA 1
ATOM 658 C C . ILE A 1 86 ? 6.373 -2.270 -26.682 1.00 65.25 86 ILE A C 1
ATOM 660 O O . ILE A 1 86 ? 6.099 -2.371 -27.874 1.00 65.25 86 ILE A O 1
ATOM 664 N N . ASP A 1 87 ? 7.596 -1.925 -26.264 1.00 54.56 87 ASP A N 1
ATOM 665 C CA . ASP A 1 87 ? 8.726 -1.779 -27.190 1.00 54.56 87 ASP A CA 1
ATOM 666 C C . ASP A 1 87 ? 10.077 -1.794 -26.457 1.00 54.56 87 ASP A C 1
ATOM 668 O O . ASP A 1 87 ? 10.213 -1.154 -25.415 1.00 54.56 87 ASP A O 1
ATOM 672 N N . ASN A 1 88 ? 11.087 -2.485 -27.001 1.00 55.94 88 ASN A N 1
ATOM 673 C CA . ASN A 1 88 ? 12.439 -2.509 -26.409 1.00 55.94 88 ASN A CA 1
ATOM 674 C C . ASN A 1 88 ? 13.186 -1.176 -26.598 1.00 55.94 88 ASN A C 1
ATOM 676 O O . ASN A 1 88 ? 14.113 -0.882 -25.844 1.00 55.94 88 ASN A O 1
ATOM 680 N N . ASP A 1 89 ? 12.770 -0.372 -27.581 1.00 56.75 89 ASP A N 1
ATOM 681 C CA . ASP A 1 89 ? 13.416 0.895 -27.938 1.00 56.75 89 ASP A CA 1
ATOM 682 C C . ASP A 1 89 ? 12.826 2.103 -27.185 1.00 56.75 89 ASP A C 1
ATOM 684 O O . ASP A 1 89 ? 13.446 3.168 -27.120 1.00 56.75 89 ASP A O 1
ATOM 688 N N . PHE A 1 90 ? 11.661 1.946 -26.541 1.00 53.44 90 PHE A N 1
ATOM 689 C CA . PHE A 1 90 ? 11.087 2.964 -25.660 1.00 53.44 90 PHE A CA 1
ATOM 690 C C . PHE A 1 90 ? 11.656 2.821 -24.242 1.00 53.44 90 PHE A C 1
ATOM 692 O O . PHE A 1 90 ? 11.066 2.211 -23.357 1.00 53.44 90 PHE A O 1
ATOM 699 N N . ILE A 1 91 ? 12.851 3.391 -24.069 1.00 53.88 91 ILE A N 1
ATOM 700 C CA . ILE A 1 91 ? 13.359 4.091 -22.878 1.00 53.88 91 ILE A CA 1
ATOM 701 C C . ILE A 1 91 ? 12.518 3.814 -21.614 1.00 53.88 91 ILE A C 1
ATOM 703 O O . ILE A 1 91 ? 11.593 4.567 -21.320 1.00 53.88 91 ILE A O 1
ATOM 707 N N . VAL A 1 92 ? 12.811 2.719 -20.898 1.00 58.88 92 VAL A N 1
ATOM 708 C CA . VAL A 1 92 ? 13.013 2.625 -19.431 1.00 58.88 92 VAL A CA 1
ATOM 709 C C . VAL A 1 92 ? 12.885 1.171 -18.963 1.00 58.88 92 VAL A C 1
ATOM 711 O O . VAL A 1 92 ? 11.807 0.579 -18.928 1.00 58.88 92 VAL A O 1
ATOM 714 N N . ASN A 1 93 ? 14.003 0.620 -18.492 1.00 70.06 93 ASN A N 1
ATOM 715 C CA . ASN A 1 93 ? 14.079 -0.711 -17.895 1.00 70.06 93 ASN A CA 1
ATOM 716 C C . ASN A 1 93 ? 13.636 -0.688 -16.418 1.00 70.06 93 ASN A C 1
ATOM 718 O O . ASN A 1 93 ? 14.462 -0.863 -15.522 1.00 70.06 93 ASN A O 1
ATOM 722 N N . ILE A 1 94 ? 12.345 -0.434 -16.152 1.00 76.06 94 ILE A N 1
ATOM 723 C CA . ILE A 1 94 ? 11.812 -0.469 -14.779 1.00 76.06 94 ILE A CA 1
ATOM 724 C C . ILE A 1 94 ? 11.878 -1.911 -14.261 1.00 76.06 94 ILE A C 1
ATOM 726 O O . ILE A 1 94 ? 11.216 -2.786 -14.827 1.00 76.06 94 ILE A O 1
ATOM 730 N N . PRO A 1 95 ? 12.583 -2.182 -13.147 1.00 78.31 95 PRO A N 1
ATOM 731 C CA . PRO A 1 95 ? 12.619 -3.519 -12.580 1.00 78.31 95 PRO A CA 1
ATOM 732 C C . PRO A 1 95 ? 11.220 -3.990 -12.190 1.00 78.31 95 PRO A C 1
ATOM 734 O O . PRO A 1 95 ? 10.434 -3.257 -11.582 1.00 78.31 95 PRO A O 1
ATOM 737 N N . THR A 1 96 ? 10.908 -5.250 -12.475 1.00 74.81 96 THR A N 1
ATOM 738 C CA . THR A 1 96 ? 9.592 -5.820 -12.159 1.00 74.81 96 THR A CA 1
ATOM 739 C C . THR A 1 96 ? 9.301 -5.831 -10.659 1.00 74.81 96 THR A C 1
ATOM 741 O O . THR A 1 96 ? 8.150 -5.656 -10.257 1.00 74.81 96 THR A O 1
ATOM 744 N N . SER A 1 97 ? 10.338 -5.926 -9.821 1.00 76.31 97 SER A N 1
ATOM 745 C CA . SER A 1 97 ? 10.255 -5.743 -8.367 1.00 76.31 97 SER A CA 1
ATOM 746 C C . SER A 1 97 ? 9.734 -4.354 -7.977 1.00 76.31 97 SER A C 1
ATOM 748 O O . SER A 1 97 ? 8.908 -4.239 -7.071 1.00 76.31 97 SER A O 1
ATOM 750 N N . PHE A 1 98 ? 10.143 -3.305 -8.694 1.00 83.69 98 PHE A N 1
ATOM 751 C CA . PHE A 1 98 ? 9.688 -1.937 -8.462 1.00 83.69 98 PHE A CA 1
ATOM 752 C C . PHE A 1 98 ? 8.199 -1.791 -8.780 1.00 83.69 98 PHE A C 1
ATOM 754 O O . PHE A 1 98 ? 7.424 -1.314 -7.947 1.00 83.69 98 PHE A O 1
ATOM 761 N N . ILE A 1 99 ? 7.778 -2.286 -9.947 1.00 81.38 99 ILE A N 1
ATOM 762 C CA . ILE A 1 99 ? 6.370 -2.287 -10.379 1.00 81.38 99 ILE A CA 1
ATOM 763 C C . ILE A 1 99 ? 5.502 -3.073 -9.388 1.00 81.38 99 ILE A C 1
ATOM 765 O O . ILE A 1 99 ? 4.409 -2.632 -9.014 1.00 81.38 99 ILE A O 1
ATOM 769 N N . PHE A 1 100 ? 6.002 -4.220 -8.926 1.00 79.25 100 PHE A N 1
ATOM 770 C CA . PHE A 1 100 ? 5.326 -5.078 -7.960 1.00 79.25 100 PHE A CA 1
ATOM 771 C C . PHE A 1 100 ? 5.077 -4.359 -6.627 1.00 79.25 100 PHE A C 1
ATOM 773 O O . PHE A 1 100 ? 3.938 -4.299 -6.153 1.00 79.25 100 PHE A O 1
ATOM 780 N N . VAL A 1 101 ? 6.117 -3.759 -6.039 1.00 86.50 101 VAL A N 1
ATOM 781 C CA . VAL A 1 101 ? 6.006 -3.046 -4.757 1.00 86.50 101 VAL A CA 1
ATOM 782 C C . VAL A 1 101 ? 5.100 -1.823 -4.883 1.00 86.50 101 VAL A C 1
ATOM 784 O O . VAL A 1 101 ? 4.194 -1.650 -4.065 1.00 86.50 101 VAL A O 1
ATOM 787 N N . VAL A 1 102 ? 5.270 -1.015 -5.933 1.00 88.94 102 VAL A N 1
ATOM 788 C CA . VAL A 1 102 ? 4.417 0.156 -6.192 1.00 88.94 102 VAL A CA 1
ATOM 789 C C . VAL A 1 102 ? 2.948 -0.248 -6.331 1.00 88.94 102 VAL A C 1
ATOM 791 O O . VAL A 1 102 ? 2.070 0.406 -5.765 1.00 88.94 102 VAL A O 1
ATOM 794 N N . THR A 1 103 ? 2.663 -1.362 -7.005 1.00 85.44 103 THR A N 1
ATOM 795 C CA . THR A 1 103 ? 1.300 -1.896 -7.126 1.00 85.44 103 THR A CA 1
ATOM 796 C C . THR A 1 103 ? 0.694 -2.232 -5.761 1.00 85.44 103 THR A C 1
ATOM 798 O O . THR A 1 103 ? -0.442 -1.840 -5.471 1.00 85.44 103 THR A O 1
ATOM 801 N N . ILE A 1 104 ? 1.452 -2.909 -4.891 1.00 86.50 104 ILE A N 1
ATOM 802 C CA . ILE A 1 104 ? 1.008 -3.235 -3.526 1.00 86.50 104 ILE A CA 1
ATOM 803 C C . ILE A 1 104 ? 0.770 -1.963 -2.711 1.00 86.50 104 ILE A C 1
ATOM 805 O O . ILE A 1 104 ? -0.242 -1.874 -2.004 1.00 86.50 104 ILE A O 1
ATOM 809 N N . MET A 1 105 ? 1.663 -0.976 -2.818 1.00 92.19 105 MET A N 1
ATOM 810 C CA . MET A 1 105 ? 1.521 0.311 -2.136 1.00 92.19 105 MET A CA 1
ATOM 811 C C . MET A 1 105 ? 0.236 1.011 -2.573 1.00 92.19 105 MET A C 1
ATOM 813 O O . MET A 1 105 ? -0.594 1.344 -1.726 1.00 92.19 105 MET A O 1
ATOM 817 N N . LEU A 1 106 ? 0.017 1.153 -3.884 1.00 90.06 106 LEU A N 1
ATOM 818 C CA . LEU A 1 106 ? -1.180 1.778 -4.446 1.00 90.06 106 LEU A CA 1
ATOM 819 C C . LEU A 1 106 ? -2.455 1.057 -4.003 1.00 90.06 106 LEU A C 1
ATOM 821 O O . LEU A 1 106 ? -3.422 1.712 -3.608 1.00 90.06 106 LEU A O 1
ATOM 825 N N . PHE A 1 107 ? -2.477 -0.276 -4.021 1.00 86.38 107 PHE A N 1
ATOM 826 C CA . PHE A 1 107 ? -3.638 -1.046 -3.569 1.00 86.38 107 PHE A CA 1
ATOM 827 C C . PHE A 1 107 ? -3.916 -0.817 -2.085 1.00 86.38 107 PHE A C 1
ATOM 829 O O . PHE A 1 107 ? -5.026 -0.434 -1.699 1.00 86.38 107 PHE A O 1
ATOM 836 N N . THR A 1 108 ? -2.890 -0.987 -1.257 1.00 88.25 108 THR A N 1
ATOM 837 C CA . THR A 1 108 ? -3.006 -0.892 0.198 1.00 88.25 108 THR A CA 1
ATOM 838 C C . THR A 1 108 ? -3.384 0.520 0.632 1.00 88.25 108 THR A C 1
ATOM 840 O O . THR A 1 108 ? -4.309 0.679 1.427 1.00 88.25 108 THR A O 1
ATOM 843 N N . GLY A 1 109 ? -2.752 1.550 0.068 1.00 90.56 109 GLY A N 1
ATOM 844 C CA . GLY A 1 109 ? -3.051 2.949 0.371 1.00 90.56 109 GLY A CA 1
ATOM 845 C C . GLY A 1 109 ? -4.460 3.373 -0.043 1.00 90.56 109 GLY A C 1
ATOM 846 O O . GLY A 1 109 ? -5.169 4.067 0.694 1.00 90.56 109 GLY A O 1
ATOM 84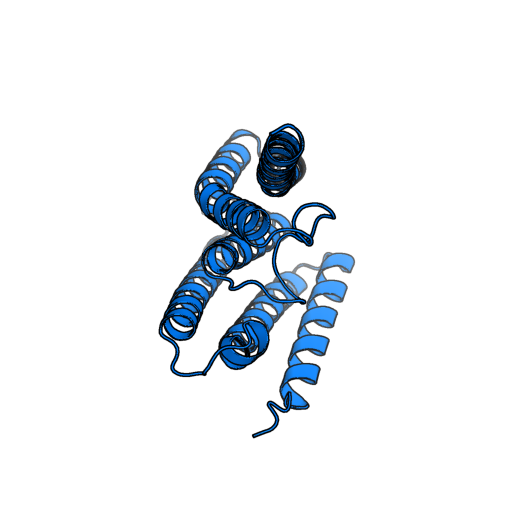7 N N . ASN A 1 110 ? -4.938 2.890 -1.193 1.00 87.31 110 ASN A N 1
ATOM 848 C CA . ASN A 1 110 ? -6.315 3.139 -1.617 1.00 87.31 110 ASN A CA 1
ATOM 849 C C . ASN A 1 110 ? -7.336 2.513 -0.668 1.00 87.31 110 ASN A C 1
ATOM 851 O O . ASN A 1 110 ? -8.364 3.134 -0.361 1.00 87.31 110 ASN A O 1
ATOM 855 N N . VAL A 1 111 ? -7.067 1.286 -0.225 1.00 85.81 111 VAL A N 1
ATOM 856 C CA . VAL A 1 111 ? -7.924 0.536 0.694 1.00 85.81 111 VAL A CA 1
ATOM 857 C C . VAL A 1 111 ? -7.888 1.158 2.095 1.00 85.81 111 VAL A C 1
ATOM 859 O O . VAL A 1 111 ? -8.953 1.351 2.688 1.00 85.81 111 VAL A O 1
ATOM 862 N N . SER A 1 112 ? -6.715 1.559 2.596 1.00 88.44 112 SER A N 1
ATOM 863 C CA . SER A 1 112 ? -6.501 1.976 3.990 1.00 88.44 112 SER A CA 1
ATOM 864 C C . SER A 1 112 ? -7.355 3.172 4.422 1.00 88.44 112 SER A C 1
ATOM 866 O O . SER A 1 112 ? -7.919 3.158 5.515 1.00 88.44 112 SER A O 1
ATOM 868 N N . THR A 1 113 ? -7.552 4.165 3.548 1.00 85.06 113 THR A N 1
ATOM 869 C CA . THR A 1 113 ? -8.389 5.354 3.830 1.00 85.06 113 THR A CA 1
ATOM 870 C C . THR A 1 113 ? -9.851 5.029 4.145 1.00 85.06 113 THR A C 1
ATOM 872 O O . THR A 1 113 ? -10.533 5.801 4.827 1.00 85.06 113 THR A O 1
ATOM 875 N N . LYS A 1 114 ? -10.348 3.900 3.629 1.00 82.62 114 LYS A N 1
ATOM 876 C CA . LYS A 1 114 ? -11.763 3.506 3.665 1.00 82.62 114 LYS A CA 1
ATOM 877 C C . LYS A 1 114 ? -12.032 2.315 4.578 1.00 82.62 114 LYS A C 1
ATOM 879 O O . LYS A 1 114 ? -13.202 1.977 4.779 1.00 82.62 114 LYS A O 1
ATOM 884 N N . LEU A 1 115 ? -10.989 1.698 5.136 1.00 82.69 115 LEU A N 1
ATOM 885 C CA . LEU A 1 115 ? -11.152 0.562 6.030 1.00 82.69 115 LEU A CA 1
ATOM 886 C C . LEU A 1 115 ? -11.900 0.983 7.307 1.00 82.69 115 LEU A C 1
ATOM 888 O O . LEU A 1 115 ? -11.485 1.926 7.987 1.00 82.69 115 LEU A O 1
ATOM 892 N N . PRO A 1 116 ? -12.989 0.285 7.672 1.00 82.88 116 PRO A N 1
ATOM 893 C CA . PRO A 1 116 ? -13.490 0.331 9.035 1.00 82.88 116 PRO A CA 1
ATOM 894 C C . PRO A 1 116 ? -12.519 -0.410 9.961 1.00 82.88 116 PRO A C 1
ATOM 896 O O . PRO A 1 116 ? -11.794 -1.310 9.517 1.00 82.88 116 PRO A O 1
ATOM 899 N N . LEU A 1 117 ? -12.543 -0.063 11.249 1.00 82.56 117 LEU A N 1
ATOM 900 C CA . LEU A 1 117 ? -11.784 -0.790 12.260 1.00 82.56 117 LEU A CA 1
ATOM 901 C C . LEU A 1 117 ? -12.168 -2.275 12.208 1.00 82.56 117 LEU A C 1
ATOM 903 O O . LEU A 1 117 ? -13.337 -2.627 12.351 1.00 82.56 117 LEU A O 1
ATOM 907 N N . ASN A 1 118 ? -11.189 -3.148 11.978 1.00 79.62 118 ASN A N 1
ATOM 908 C CA . ASN A 1 118 ? -11.407 -4.592 11.890 1.00 79.62 118 ASN A CA 1
ATOM 909 C C . ASN A 1 118 ? -10.165 -5.364 12.349 1.00 79.62 118 ASN A C 1
ATOM 911 O O . ASN A 1 118 ? -9.053 -4.867 12.195 1.00 79.62 118 ASN A O 1
ATOM 915 N N . LYS A 1 119 ? -10.330 -6.581 12.876 1.00 73.75 119 LYS A N 1
ATOM 916 C CA . LYS A 1 119 ? -9.237 -7.365 13.484 1.00 73.75 119 LYS A CA 1
ATOM 917 C C . LYS A 1 119 ? -8.088 -7.721 12.522 1.00 73.75 119 LYS A C 1
ATOM 919 O O . LYS A 1 119 ? -6.993 -7.994 12.993 1.00 73.75 119 LYS A O 1
ATOM 924 N N . TYR A 1 120 ? -8.324 -7.724 11.211 1.00 74.69 120 TYR A N 1
ATOM 925 C CA . TYR A 1 120 ? -7.451 -8.390 10.239 1.00 74.69 120 TYR A CA 1
ATOM 926 C C . TYR A 1 120 ? -6.621 -7.445 9.362 1.00 74.69 120 TYR A C 1
ATOM 928 O O . TYR A 1 120 ? -5.624 -7.876 8.797 1.00 74.69 120 TYR A O 1
ATOM 936 N N . MET A 1 121 ? -7.016 -6.179 9.216 1.00 81.00 121 MET A N 1
ATOM 937 C CA . MET A 1 121 ? -6.384 -5.233 8.295 1.00 81.00 121 MET A CA 1
ATOM 938 C C . MET A 1 121 ? -6.027 -3.902 8.952 1.00 81.00 121 MET A C 1
ATOM 940 O O . MET A 1 121 ? -6.548 -3.529 10.006 1.00 81.00 121 MET A O 1
ATOM 944 N N . GLY A 1 122 ? -5.191 -3.157 8.230 1.00 85.62 122 GLY A N 1
ATOM 945 C CA . GLY A 1 122 ? -4.711 -1.832 8.584 1.00 85.62 122 GLY A CA 1
ATOM 946 C C . GLY A 1 122 ? -3.460 -1.870 9.453 1.00 85.62 122 GLY A C 1
ATOM 947 O O . GLY A 1 122 ? -3.028 -2.928 9.906 1.00 85.62 122 GLY A O 1
ATOM 948 N N . LEU A 1 123 ? -2.882 -0.697 9.694 1.00 87.19 123 LEU A N 1
ATOM 949 C CA . LEU A 1 123 ? -1.708 -0.552 10.545 1.00 87.19 123 LEU A CA 1
ATOM 950 C C . LEU A 1 123 ? -2.080 -0.898 11.995 1.00 87.19 123 LEU A C 1
ATOM 952 O O . LEU A 1 123 ? -2.938 -0.241 12.590 1.00 87.19 123 LEU A O 1
ATOM 956 N N . ARG A 1 124 ? -1.476 -1.966 12.527 1.00 86.75 124 ARG A N 1
ATOM 957 C CA . ARG A 1 124 ? -1.769 -2.547 13.845 1.00 86.75 124 ARG A CA 1
ATOM 958 C C . ARG A 1 124 ? -0.523 -2.491 14.722 1.00 86.75 124 ARG A C 1
ATOM 960 O O . ARG A 1 124 ? 0.266 -3.421 14.789 1.00 86.75 124 ARG A O 1
ATOM 967 N N . LEU A 1 125 ? -0.375 -1.357 15.382 1.00 88.44 125 LEU A N 1
ATOM 968 C CA . LEU A 1 125 ? 0.632 -1.063 16.396 1.00 88.44 125 LEU A CA 1
ATOM 969 C C . LEU A 1 125 ? -0.014 -1.112 17.792 1.00 88.44 125 LEU A C 1
ATOM 971 O O . LEU A 1 125 ? -1.221 -0.840 17.874 1.00 88.44 125 LEU A O 1
ATOM 975 N N . PRO A 1 126 ? 0.746 -1.359 18.879 1.00 85.56 126 PRO A N 1
ATOM 976 C CA . PRO A 1 126 ? 0.205 -1.464 20.242 1.00 85.56 126 PRO A CA 1
ATOM 977 C C . PRO A 1 126 ? -0.703 -0.293 20.655 1.00 85.56 126 PRO A C 1
ATOM 979 O O . PRO A 1 126 ? -1.722 -0.491 21.309 1.00 85.56 126 PRO A O 1
ATOM 982 N N . TRP A 1 127 ? -0.390 0.926 20.206 1.00 86.88 127 TRP A N 1
ATOM 983 C CA . TRP A 1 127 ? -1.189 2.132 20.467 1.00 86.88 127 TRP A CA 1
ATOM 984 C C . TRP A 1 127 ? -2.366 2.347 19.506 1.00 86.88 127 TRP A C 1
ATOM 986 O O . TRP A 1 127 ? -3.298 3.080 19.813 1.00 86.88 127 TRP A O 1
ATOM 996 N N . THR A 1 128 ? -2.352 1.733 18.323 1.00 87.50 128 THR A N 1
ATOM 997 C CA . THR A 1 128 ? -3.492 1.800 17.387 1.00 87.50 128 THR A CA 1
ATOM 998 C C . THR A 1 128 ? -4.543 0.736 17.696 1.00 87.50 128 THR A C 1
ATOM 1000 O O . THR A 1 128 ? -5.686 0.852 17.272 1.00 87.50 128 THR A O 1
ATOM 1003 N N . THR A 1 129 ? -4.187 -0.334 18.408 1.00 83.94 129 THR A N 1
ATOM 1004 C CA . THR A 1 129 ? -5.145 -1.376 18.799 1.00 83.94 129 THR A CA 1
ATOM 1005 C C . THR A 1 129 ? -6.029 -0.953 19.963 1.00 83.94 129 THR A C 1
ATOM 1007 O O . THR A 1 129 ? -7.134 -1.473 20.081 1.00 83.94 129 THR A O 1
ATOM 1010 N N . THR A 1 130 ? -5.558 -0.019 20.789 1.00 82.50 130 THR A N 1
ATOM 1011 C CA . THR A 1 130 ? -6.257 0.469 21.983 1.00 82.50 130 THR A CA 1
ATOM 1012 C C . THR A 1 130 ? -7.254 1.585 21.679 1.00 82.50 130 THR A C 1
ATOM 1014 O O . THR A 1 130 ? -8.249 1.703 22.385 1.00 82.50 130 THR A O 1
ATOM 1017 N N . ASP A 1 131 ? -7.034 2.376 20.621 1.00 86.25 131 ASP A N 1
ATOM 1018 C CA . ASP A 1 131 ? -7.909 3.493 20.252 1.00 86.25 131 ASP A CA 1
ATOM 1019 C C . ASP A 1 131 ? -8.286 3.500 18.762 1.00 86.25 131 ASP A C 1
ATOM 1021 O O . ASP A 1 131 ? -7.448 3.642 17.864 1.00 86.25 131 ASP A O 1
ATOM 1025 N N . GLU A 1 132 ? -9.594 3.453 18.496 1.00 89.00 132 GLU A N 1
ATOM 1026 C CA . GLU A 1 132 ? -10.153 3.525 17.147 1.00 89.00 132 GLU A CA 1
ATOM 1027 C C . GLU A 1 132 ? -9.810 4.847 16.444 1.00 89.00 132 GLU A C 1
ATOM 1029 O O . GLU A 1 132 ? -9.586 4.862 15.227 1.00 89.00 132 GLU A O 1
ATOM 1034 N N . LYS A 1 133 ? -9.766 5.972 17.174 1.00 89.75 133 LYS A N 1
ATOM 1035 C CA . LYS A 1 133 ? -9.458 7.276 16.566 1.00 89.75 133 LYS A CA 1
ATOM 1036 C C . LYS A 1 133 ? -8.006 7.305 16.081 1.00 89.75 133 LYS A C 1
ATOM 1038 O O . LYS A 1 133 ? -7.773 7.671 14.926 1.00 89.75 133 LYS A O 1
ATOM 1043 N N . THR A 1 134 ? -7.053 6.877 16.909 1.00 90.75 134 THR A N 1
ATOM 1044 C CA . THR A 1 134 ? -5.634 6.739 16.539 1.00 90.75 134 THR A CA 1
ATOM 1045 C C . THR A 1 134 ? -5.450 5.755 15.378 1.00 90.75 134 THR A C 1
ATOM 1047 O O . THR A 1 134 ? -4.741 6.068 14.418 1.00 90.75 134 THR A O 1
ATOM 1050 N N . TRP A 1 135 ? -6.168 4.626 15.376 1.00 92.44 135 TRP A N 1
ATOM 1051 C CA . TRP A 1 135 ? -6.150 3.668 14.263 1.00 92.44 135 TRP A CA 1
ATOM 1052 C C . TRP A 1 135 ? -6.634 4.271 12.938 1.00 92.44 135 TRP A C 1
ATOM 1054 O O . TRP A 1 135 ? -5.987 4.104 11.899 1.00 92.44 135 TRP A O 1
ATOM 1064 N N . LYS A 1 136 ? -7.758 5.004 12.954 1.00 91.62 136 LYS A N 1
ATOM 1065 C CA . LYS A 1 136 ? -8.304 5.661 11.752 1.00 91.62 136 LYS A CA 1
ATOM 1066 C C . LYS A 1 136 ? -7.324 6.677 11.182 1.00 91.62 136 LYS A C 1
ATOM 1068 O O . LYS A 1 136 ? -7.211 6.796 9.966 1.00 91.62 136 LYS A O 1
ATOM 1073 N N . ILE A 1 137 ? -6.627 7.403 12.048 1.00 91.44 137 ILE A N 1
ATOM 1074 C CA . ILE A 1 137 ? -5.644 8.410 11.647 1.00 91.44 137 ILE A CA 1
ATOM 1075 C C . ILE A 1 137 ? -4.440 7.757 10.982 1.00 91.44 137 ILE A C 1
ATOM 1077 O O . ILE A 1 137 ? -4.086 8.166 9.880 1.00 91.44 137 ILE A O 1
ATOM 1081 N N . ALA A 1 138 ? -3.878 6.711 11.591 1.00 93.62 138 ALA A N 1
ATOM 1082 C CA . ALA A 1 138 ? -2.761 5.967 11.020 1.00 93.62 138 ALA A CA 1
ATOM 1083 C C . ALA A 1 138 ? -3.090 5.448 9.609 1.00 93.62 138 ALA A C 1
ATOM 1085 O O . ALA A 1 138 ? -2.358 5.691 8.654 1.00 93.62 138 ALA A O 1
ATOM 1086 N N . ASN A 1 139 ? -4.248 4.800 9.450 1.00 93.06 139 ASN A N 1
ATOM 1087 C CA . ASN A 1 139 ? -4.643 4.196 8.176 1.00 93.06 139 ASN A CA 1
ATOM 1088 C C . ASN A 1 139 ? -5.032 5.221 7.102 1.00 93.06 139 ASN A C 1
ATOM 1090 O O . ASN A 1 139 ? -4.758 5.008 5.918 1.00 93.06 139 ASN A O 1
ATOM 1094 N N . ARG A 1 140 ? -5.637 6.350 7.491 1.00 92.88 140 ARG A N 1
ATOM 1095 C CA . ARG A 1 140 ? -5.894 7.461 6.563 1.00 92.88 140 ARG A CA 1
ATOM 1096 C C . ARG A 1 140 ? -4.600 8.112 6.104 1.00 92.88 140 ARG A C 1
ATOM 1098 O O . ARG A 1 140 ? -4.449 8.325 4.908 1.00 92.88 140 ARG A O 1
ATOM 1105 N N . LEU A 1 141 ? -3.676 8.373 7.029 1.00 93.75 141 LEU A N 1
ATOM 1106 C CA . LEU A 1 141 ? -2.387 8.973 6.708 1.00 93.75 141 LEU A CA 1
ATOM 1107 C C . LEU A 1 141 ? -1.579 8.068 5.774 1.00 93.75 141 LEU A C 1
ATOM 1109 O O . LEU A 1 141 ? -1.134 8.552 4.741 1.00 93.75 141 LEU A O 1
ATOM 1113 N N . LEU A 1 142 ? -1.515 6.760 6.060 1.00 94.88 142 LEU A N 1
ATOM 1114 C CA . LEU A 1 142 ? -0.919 5.748 5.175 1.00 94.88 142 LEU A CA 1
ATOM 1115 C C . LEU A 1 142 ? -1.461 5.862 3.744 1.00 94.88 142 LEU A C 1
ATOM 1117 O O . LEU A 1 142 ? -0.704 5.858 2.778 1.00 94.88 142 LEU A O 1
ATOM 1121 N N . GLY A 1 143 ? -2.776 6.017 3.600 1.00 92.25 143 GLY A N 1
ATOM 1122 C CA . GLY A 1 143 ? -3.403 6.120 2.290 1.00 92.25 143 GLY A CA 1
ATOM 1123 C C . GLY A 1 143 ? -3.153 7.448 1.580 1.00 92.25 143 GLY A C 1
ATOM 1124 O O . GLY A 1 143 ? -2.866 7.450 0.386 1.00 92.25 143 GLY A O 1
ATOM 1125 N N . TYR A 1 144 ? -3.203 8.571 2.301 1.00 92.69 144 TYR A N 1
ATOM 1126 C CA . TYR A 1 144 ? -2.987 9.899 1.718 1.00 92.69 144 TYR A CA 1
ATOM 1127 C C . TYR A 1 144 ? -1.557 10.119 1.230 1.00 92.69 144 TYR A C 1
ATOM 1129 O O . TYR A 1 144 ? -1.374 10.731 0.183 1.00 92.69 144 TYR A O 1
ATOM 1137 N N . ILE A 1 145 ? -0.554 9.584 1.931 1.00 95.50 145 ILE A N 1
ATOM 1138 C CA . ILE A 1 145 ? 0.845 9.718 1.502 1.00 95.50 145 ILE A CA 1
ATOM 1139 C C . ILE A 1 145 ? 1.203 8.783 0.341 1.00 95.50 145 ILE A C 1
ATOM 1141 O O . ILE A 1 145 ? 2.184 9.033 -0.345 1.00 95.50 145 ILE A O 1
ATOM 1145 N N . THR A 1 146 ? 0.418 7.726 0.099 1.00 94.62 146 THR A N 1
ATOM 1146 C CA . THR A 1 146 ? 0.755 6.678 -0.881 1.00 94.62 146 THR A CA 1
ATOM 1147 C C . THR A 1 146 ? 0.955 7.241 -2.286 1.00 94.62 146 THR A C 1
ATOM 1149 O O . THR A 1 146 ? 1.979 6.975 -2.902 1.00 94.62 146 THR A O 1
ATOM 1152 N N . PHE A 1 147 ? -0.006 8.011 -2.806 1.00 90.94 147 PHE A N 1
ATOM 1153 C CA . PHE A 1 147 ? 0.070 8.514 -4.182 1.00 90.94 147 PHE A CA 1
ATOM 1154 C C . PHE A 1 147 ? 1.194 9.539 -4.389 1.00 90.94 147 PHE A C 1
ATOM 1156 O O . PHE A 1 147 ? 1.976 9.337 -5.318 1.00 90.94 147 PHE A O 1
ATOM 1163 N N . PRO A 1 148 ? 1.335 10.587 -3.545 1.00 94.75 148 PRO A N 1
ATOM 1164 C CA . PRO A 1 148 ? 2.466 11.506 -3.651 1.00 94.75 148 PRO A CA 1
ATOM 1165 C C . PRO A 1 148 ? 3.810 10.784 -3.558 1.00 94.75 148 PRO A C 1
ATOM 1167 O O . PRO A 1 148 ? 4.715 11.064 -4.337 1.00 94.75 148 PRO A O 1
ATOM 1170 N N . LEU A 1 149 ? 3.929 9.817 -2.645 1.00 95.88 149 LEU A N 1
ATOM 1171 C CA . LEU A 1 149 ? 5.173 9.090 -2.435 1.00 95.88 149 LEU A CA 1
ATOM 1172 C C . LEU A 1 149 ? 5.523 8.188 -3.619 1.00 95.88 149 LEU A C 1
ATOM 1174 O O . LEU A 1 149 ? 6.656 8.230 -4.075 1.00 95.88 149 LEU A O 1
ATOM 1178 N N . VAL A 1 150 ? 4.563 7.432 -4.162 1.00 93.44 150 VAL A N 1
ATOM 1179 C CA . VAL A 1 150 ? 4.776 6.622 -5.375 1.00 93.44 150 VAL A CA 1
ATOM 1180 C C . VAL A 1 150 ? 5.210 7.499 -6.550 1.00 93.44 150 VAL A C 1
ATOM 1182 O O . VAL A 1 150 ? 6.109 7.121 -7.295 1.00 93.44 150 VAL A O 1
ATOM 1185 N N . PHE A 1 151 ? 4.614 8.683 -6.702 1.00 91.50 151 PHE A N 1
ATOM 1186 C CA . PHE A 1 151 ? 4.997 9.617 -7.758 1.00 91.50 151 PHE A CA 1
ATOM 1187 C C . PHE A 1 151 ? 6.434 10.132 -7.581 1.00 91.50 151 PHE A C 1
ATOM 1189 O O . PHE A 1 151 ? 7.217 10.113 -8.528 1.00 91.50 151 PHE A O 1
ATOM 1196 N N . ILE A 1 152 ? 6.813 10.509 -6.356 1.00 94.62 152 ILE A N 1
ATOM 1197 C CA . ILE A 1 152 ? 8.190 10.903 -6.018 1.00 94.62 152 ILE A CA 1
ATOM 1198 C C . ILE A 1 152 ? 9.166 9.745 -6.261 1.00 94.62 152 ILE A C 1
ATOM 1200 O O . ILE A 1 152 ? 10.231 9.959 -6.831 1.00 94.62 152 ILE A O 1
ATOM 1204 N N . MET A 1 153 ? 8.805 8.520 -5.872 1.00 93.50 153 MET A N 1
ATOM 1205 C CA . MET A 1 153 ? 9.629 7.329 -6.091 1.00 93.50 153 MET A CA 1
ATOM 1206 C C . MET A 1 153 ? 9.864 7.070 -7.579 1.00 93.50 153 MET A C 1
ATOM 1208 O O . MET A 1 153 ? 10.986 6.761 -7.961 1.00 93.50 153 MET A O 1
ATOM 1212 N N . LEU A 1 154 ? 8.841 7.227 -8.425 1.00 89.12 154 LEU A N 1
ATOM 1213 C CA . LEU A 1 154 ? 8.998 7.103 -9.875 1.00 89.12 154 LEU A CA 1
ATOM 1214 C C . LEU A 1 154 ? 10.004 8.131 -10.404 1.00 89.12 154 LEU A C 1
ATOM 1216 O O . LEU A 1 154 ? 10.961 7.745 -11.064 1.00 89.12 154 LEU A O 1
ATOM 1220 N N . ILE A 1 155 ? 9.845 9.412 -10.053 1.00 90.06 155 ILE A N 1
ATOM 1221 C CA . ILE A 1 155 ? 10.770 10.481 -10.470 1.00 90.06 155 ILE A CA 1
ATOM 1222 C C . ILE A 1 155 ? 12.201 10.199 -9.995 1.00 90.06 155 ILE A C 1
ATOM 1224 O O . ILE A 1 155 ? 13.139 10.285 -10.781 1.00 90.06 155 ILE A O 1
ATOM 1228 N N . LEU A 1 156 ? 12.378 9.833 -8.723 1.00 91.25 156 LEU A N 1
ATOM 1229 C CA . LEU A 1 156 ? 13.692 9.516 -8.160 1.00 91.25 156 LEU A CA 1
ATOM 1230 C C . LEU A 1 156 ? 14.338 8.320 -8.854 1.00 91.25 156 LEU A C 1
ATOM 1232 O O . LEU A 1 156 ? 15.546 8.334 -9.085 1.00 91.25 156 LEU A O 1
ATOM 1236 N N . TYR A 1 157 ? 13.550 7.307 -9.207 1.00 88.31 157 TYR A N 1
ATOM 1237 C CA . TYR A 1 157 ? 14.044 6.183 -9.985 1.00 88.31 157 TYR A CA 1
ATOM 1238 C C . TYR A 1 157 ? 14.525 6.631 -11.373 1.00 88.31 157 TYR A C 1
ATOM 1240 O O . TYR A 1 157 ? 15.624 6.252 -11.755 1.00 88.31 157 TYR A O 1
ATOM 1248 N N . PHE A 1 158 ? 13.795 7.499 -12.084 1.00 84.62 158 PHE A N 1
ATOM 1249 C CA . PHE A 1 158 ? 14.258 8.020 -13.381 1.00 84.62 158 PHE A CA 1
ATOM 1250 C C . PHE A 1 158 ? 15.537 8.865 -13.286 1.00 84.62 158 PHE A C 1
ATOM 1252 O O . PHE A 1 158 ? 16.278 8.948 -14.255 1.00 84.62 158 PHE A O 1
ATOM 1259 N N . ILE A 1 159 ? 15.796 9.510 -12.144 1.00 88.06 159 ILE A N 1
ATOM 1260 C CA . ILE A 1 159 ? 16.998 10.338 -11.947 1.00 88.06 159 ILE A CA 1
ATOM 1261 C C . ILE A 1 159 ? 18.206 9.490 -11.539 1.00 88.06 159 ILE A C 1
ATOM 1263 O O . ILE A 1 159 ? 19.325 9.754 -11.967 1.00 88.06 159 ILE A O 1
ATOM 1267 N N . THR A 1 160 ? 17.998 8.524 -10.646 1.00 87.50 160 THR A N 1
ATOM 1268 C CA . THR A 1 160 ? 19.093 7.782 -10.001 1.00 87.50 160 THR A CA 1
ATOM 1269 C C . THR A 1 160 ? 19.349 6.421 -10.628 1.00 87.50 160 THR A C 1
ATOM 1271 O O . THR A 1 160 ? 20.415 5.857 -10.410 1.00 87.50 160 THR A O 1
ATOM 1274 N N . GLU A 1 161 ? 18.352 5.854 -11.310 1.00 84.44 161 GLU A N 1
ATOM 1275 C CA . GLU A 1 161 ? 18.290 4.461 -11.775 1.00 84.44 161 GLU A CA 1
ATOM 1276 C C . GLU A 1 161 ? 18.480 3.408 -10.653 1.00 84.44 161 GLU A C 1
ATOM 1278 O O . GLU A 1 161 ? 18.482 2.200 -10.891 1.00 84.44 161 GLU A O 1
ATOM 1283 N N . GLN A 1 162 ? 18.540 3.839 -9.385 1.00 86.69 162 GLN A N 1
ATOM 1284 C CA . GLN A 1 162 ? 18.766 3.003 -8.204 1.00 86.69 162 GLN A CA 1
ATOM 1285 C C . GLN A 1 162 ? 17.445 2.521 -7.598 1.00 86.69 162 GLN A C 1
ATOM 1287 O O . GLN A 1 162 ? 17.007 2.973 -6.536 1.00 86.69 162 GLN A O 1
ATOM 1292 N N . SER A 1 163 ? 16.802 1.568 -8.273 1.00 86.12 163 SER A N 1
ATOM 1293 C CA . SER A 1 163 ? 15.501 1.025 -7.849 1.00 86.12 163 SER A CA 1
ATOM 1294 C C . SER A 1 163 ? 15.478 0.519 -6.397 1.00 86.12 163 SER A C 1
ATOM 1296 O O . SER A 1 163 ? 14.541 0.831 -5.665 1.00 86.12 163 SER A O 1
ATOM 1298 N N . GLU A 1 164 ? 16.507 -0.203 -5.945 1.00 87.94 164 GLU A N 1
ATOM 1299 C CA . GLU A 1 164 ? 16.561 -0.796 -4.600 1.00 87.94 164 GLU A CA 1
ATOM 1300 C C . GLU A 1 164 ? 16.558 0.259 -3.488 1.00 87.94 164 GLU A C 1
ATOM 1302 O O . GLU A 1 164 ? 15.775 0.169 -2.540 1.00 87.94 164 GLU A O 1
ATOM 1307 N N . LEU A 1 165 ? 17.391 1.294 -3.631 1.00 90.19 165 LEU A N 1
ATOM 1308 C CA . LEU A 1 165 ? 17.501 2.380 -2.659 1.00 90.19 165 LEU A CA 1
ATOM 1309 C C . LEU A 1 165 ? 16.203 3.191 -2.598 1.00 90.19 165 LEU A C 1
ATOM 1311 O O . LEU A 1 165 ? 15.699 3.477 -1.508 1.00 90.19 165 LEU A O 1
ATOM 1315 N N . VAL A 1 166 ? 15.624 3.511 -3.760 1.00 94.06 166 VAL A N 1
ATOM 1316 C CA . VAL A 1 166 ? 14.352 4.239 -3.847 1.00 94.06 166 VAL A CA 1
ATOM 1317 C C . VAL A 1 166 ? 13.218 3.442 -3.196 1.00 94.06 166 VAL A C 1
ATOM 1319 O O . VAL A 1 166 ? 12.435 4.010 -2.431 1.00 94.06 166 VAL A O 1
ATOM 1322 N N . LEU A 1 167 ? 13.138 2.129 -3.444 1.00 93.06 167 LEU A N 1
ATOM 1323 C CA . LEU A 1 167 ? 12.149 1.251 -2.813 1.00 93.06 167 LEU A CA 1
ATOM 1324 C C . LEU A 1 167 ? 12.329 1.179 -1.299 1.00 93.06 167 LEU A C 1
ATOM 1326 O O . LEU A 1 167 ? 11.346 1.307 -0.568 1.00 93.06 167 LEU A O 1
ATOM 1330 N N . PHE A 1 168 ? 13.562 1.002 -0.826 1.00 92.38 168 PHE A N 1
ATOM 1331 C CA . PHE A 1 168 ? 13.860 0.923 0.600 1.00 92.38 168 PHE A CA 1
ATOM 1332 C C . PHE A 1 168 ? 13.424 2.197 1.332 1.00 92.38 168 PHE A C 1
ATOM 1334 O O . PHE A 1 168 ? 12.622 2.133 2.267 1.00 92.38 168 PHE A O 1
ATOM 1341 N N . ILE A 1 169 ? 13.882 3.363 0.864 1.00 94.69 169 ILE A N 1
ATOM 1342 C CA . ILE A 1 169 ? 13.529 4.657 1.464 1.00 94.69 169 ILE A CA 1
ATOM 1343 C C . ILE A 1 169 ? 12.020 4.898 1.368 1.00 94.69 169 ILE A C 1
ATOM 1345 O O . ILE A 1 169 ? 11.391 5.293 2.352 1.00 94.69 169 ILE A O 1
ATOM 1349 N N . GLY A 1 170 ? 11.419 4.612 0.210 1.00 95.56 170 GLY A N 1
ATOM 1350 C CA . GLY A 1 170 ? 9.984 4.747 -0.010 1.00 95.56 170 GLY A CA 1
ATOM 1351 C C . GLY A 1 170 ? 9.157 3.928 0.981 1.00 95.56 170 GLY A C 1
ATOM 1352 O O . GLY A 1 170 ? 8.256 4.466 1.621 1.00 95.56 170 GLY A O 1
ATOM 1353 N N . LEU A 1 171 ? 9.488 2.652 1.187 1.00 95.06 171 LEU A N 1
ATOM 1354 C CA . LEU A 1 171 ? 8.786 1.788 2.141 1.00 95.06 171 LEU A CA 1
ATOM 1355 C C . LEU A 1 171 ? 8.958 2.255 3.591 1.00 95.06 171 LEU A C 1
ATOM 1357 O O . LEU A 1 171 ? 7.980 2.272 4.347 1.00 95.06 171 LEU A O 1
ATOM 1361 N N . VAL A 1 172 ? 10.169 2.677 3.968 1.00 95.81 172 VAL A N 1
ATOM 1362 C CA . VAL A 1 172 ? 10.448 3.224 5.304 1.00 95.81 172 VAL A CA 1
ATOM 1363 C C . VAL A 1 172 ? 9.609 4.473 5.560 1.00 95.81 172 VAL A C 1
ATOM 1365 O O . VAL A 1 172 ? 8.973 4.569 6.607 1.00 95.81 172 VAL A O 1
ATOM 1368 N N . ILE A 1 173 ? 9.536 5.402 4.606 1.00 96.38 173 ILE A N 1
ATOM 1369 C CA . ILE A 1 173 ? 8.714 6.615 4.724 1.00 96.38 173 ILE A CA 1
ATOM 1370 C C . ILE A 1 173 ? 7.225 6.258 4.780 1.00 96.38 173 ILE A C 1
ATOM 1372 O O . ILE A 1 173 ? 6.490 6.769 5.632 1.00 96.38 173 ILE A O 1
ATOM 1376 N N . TRP A 1 174 ? 6.784 5.357 3.900 1.00 95.94 174 TRP A N 1
ATOM 1377 C CA . TRP A 1 174 ? 5.385 4.964 3.760 1.00 95.94 174 TRP A CA 1
ATOM 1378 C C . TRP A 1 174 ? 4.812 4.356 5.041 1.00 95.94 174 TRP A C 1
ATOM 1380 O O . TRP A 1 174 ? 3.702 4.694 5.445 1.00 95.94 174 TRP A O 1
ATOM 1390 N N . VAL A 1 175 ? 5.570 3.493 5.719 1.00 94.56 175 VAL A N 1
ATOM 1391 C CA . VAL A 1 175 ? 5.140 2.879 6.985 1.00 94.56 175 VAL A CA 1
ATOM 1392 C C . VAL A 1 175 ? 5.526 3.744 8.188 1.00 94.56 175 VAL A C 1
ATOM 1394 O O . VAL A 1 175 ? 4.762 3.849 9.154 1.00 94.56 175 VAL A O 1
ATOM 1397 N N . GLY A 1 176 ? 6.684 4.399 8.134 1.00 94.44 176 GLY A N 1
ATOM 1398 C CA . GLY A 1 176 ? 7.262 5.175 9.228 1.00 94.44 176 GLY A CA 1
ATOM 1399 C C . GLY A 1 176 ? 6.457 6.421 9.580 1.00 94.44 176 GLY A C 1
ATOM 1400 O O . GLY A 1 176 ? 6.127 6.608 10.752 1.00 94.44 176 GLY A O 1
ATOM 1401 N N . ILE A 1 177 ? 6.061 7.236 8.593 1.00 95.25 177 ILE A N 1
ATOM 1402 C CA . ILE A 1 177 ? 5.305 8.477 8.847 1.00 95.25 177 ILE A CA 1
ATOM 1403 C C . ILE A 1 177 ? 3.985 8.194 9.595 1.00 95.25 177 ILE A C 1
ATOM 1405 O O . ILE A 1 177 ? 3.763 8.789 10.656 1.00 95.25 177 ILE A O 1
ATOM 1409 N N . PRO A 1 178 ? 3.113 7.270 9.136 1.00 94.88 178 PRO A N 1
ATOM 1410 C CA . PRO A 1 178 ? 1.887 6.932 9.857 1.00 94.88 178 PRO A CA 1
ATOM 1411 C C . PRO A 1 178 ? 2.132 6.343 11.249 1.00 94.88 178 PRO A C 1
ATOM 1413 O O . PRO A 1 178 ? 1.375 6.620 12.185 1.00 94.88 178 PRO A O 1
ATOM 1416 N N . THR A 1 179 ? 3.193 5.549 11.397 1.00 93.06 179 THR A N 1
ATOM 1417 C CA . THR A 1 179 ? 3.587 4.928 12.668 1.00 93.06 179 THR A CA 1
ATOM 1418 C C . THR A 1 179 ? 3.975 5.989 13.696 1.00 93.06 179 THR A C 1
ATOM 1420 O O . THR A 1 179 ? 3.372 6.047 14.768 1.00 93.06 179 THR A O 1
ATOM 1423 N N . ILE A 1 180 ? 4.906 6.881 13.348 1.00 94.25 180 ILE A N 1
ATOM 1424 C CA . ILE A 1 180 ? 5.401 7.943 14.237 1.00 94.25 180 ILE A CA 1
ATOM 1425 C C . ILE A 1 180 ? 4.273 8.916 14.587 1.00 94.25 180 ILE A C 1
ATOM 1427 O O . ILE A 1 180 ? 4.049 9.218 15.760 1.00 94.25 180 ILE A O 1
ATOM 1431 N N . TYR A 1 181 ? 3.506 9.364 13.590 1.00 93.94 181 TYR A N 1
ATOM 1432 C CA . TYR A 1 181 ? 2.422 10.317 13.819 1.00 93.94 181 TYR A CA 1
ATOM 1433 C C . TYR A 1 181 ? 1.330 9.747 14.738 1.00 93.94 181 TYR A C 1
ATOM 1435 O O . TYR A 1 181 ? 0.842 10.429 15.642 1.00 93.94 181 TYR A O 1
ATOM 1443 N N . SER A 1 182 ? 0.959 8.477 14.543 1.00 92.69 182 SER A N 1
ATOM 1444 C CA . SER A 1 182 ? -0.028 7.817 15.406 1.00 92.69 182 SER A CA 1
ATOM 1445 C C . SER A 1 182 ? 0.477 7.606 16.835 1.00 92.69 182 SER A C 1
ATOM 1447 O O . SER A 1 182 ? -0.315 7.720 17.770 1.00 92.69 182 SER A O 1
ATOM 1449 N N . PHE A 1 183 ? 1.780 7.373 17.020 1.00 92.00 183 PHE A N 1
ATOM 1450 C CA . PHE A 1 183 ? 2.396 7.257 18.341 1.00 92.00 183 PHE A CA 1
ATOM 1451 C C . PHE A 1 183 ? 2.357 8.580 19.112 1.00 92.00 183 PHE A C 1
ATOM 1453 O O . PHE A 1 183 ? 1.872 8.617 20.243 1.00 92.00 183 PHE A O 1
ATOM 1460 N N . ILE A 1 184 ? 2.792 9.679 18.480 1.00 92.56 184 ILE A N 1
ATOM 1461 C CA . ILE A 1 184 ? 2.769 11.024 19.083 1.00 92.56 184 ILE A CA 1
ATOM 1462 C C . ILE A 1 184 ? 1.348 11.374 19.526 1.00 92.56 184 ILE A C 1
ATOM 1464 O O . ILE A 1 184 ? 1.124 11.819 20.651 1.00 92.56 184 ILE A O 1
ATOM 1468 N N . LYS A 1 185 ? 0.362 11.101 18.666 1.00 91.06 185 LYS A N 1
ATOM 1469 C CA . LYS A 1 185 ? -1.037 11.381 18.980 1.00 91.06 185 LYS A CA 1
ATOM 1470 C C . LYS A 1 185 ? -1.571 10.556 20.150 1.00 91.06 185 LYS A C 1
ATOM 1472 O O . LYS A 1 185 ? -2.380 11.073 20.916 1.00 91.06 185 LYS A O 1
ATOM 1477 N N . GLN A 1 186 ? -1.142 9.304 20.298 1.00 90.56 186 GLN A N 1
ATOM 1478 C CA . GLN A 1 186 ? -1.516 8.500 21.460 1.00 90.56 186 GLN A CA 1
ATOM 1479 C C . GLN A 1 186 ? -0.876 9.039 22.742 1.00 90.56 186 GLN A C 1
ATOM 1481 O O . GLN A 1 186 ? -1.548 9.106 23.766 1.00 90.56 186 GLN A O 1
ATOM 1486 N N . LYS A 1 187 ? 0.403 9.429 22.689 1.00 89.00 187 LYS A N 1
ATOM 1487 C CA . LYS A 1 187 ? 1.124 9.951 23.855 1.00 89.00 187 LYS A CA 1
ATOM 1488 C C . LYS A 1 187 ? 0.487 11.236 24.383 1.00 89.00 187 LYS A C 1
ATOM 1490 O O . LYS A 1 187 ? 0.262 11.336 25.581 1.00 89.00 187 LYS A O 1
ATOM 1495 N N . ASN A 1 188 ? 0.142 12.169 23.497 1.00 86.69 188 ASN A N 1
ATOM 1496 C CA . ASN A 1 188 ? -0.478 13.434 23.899 1.00 86.69 188 ASN A CA 1
ATOM 1497 C C . ASN A 1 188 ? -1.819 13.221 24.615 1.00 86.69 188 ASN A C 1
ATOM 1499 O O . ASN A 1 188 ? -2.109 13.930 25.562 1.00 86.69 188 ASN A O 1
ATOM 1503 N N . LYS A 1 189 ? -2.591 12.196 24.231 1.00 82.56 189 LYS A N 1
ATOM 1504 C CA . LYS A 1 189 ? -3.846 11.842 24.915 1.00 82.56 189 LYS A CA 1
ATOM 1505 C C . LYS A 1 189 ? -3.675 11.254 26.314 1.00 82.56 189 LYS A C 1
ATOM 1507 O O . LYS A 1 189 ? -4.640 11.226 27.057 1.00 82.56 189 LYS A O 1
ATOM 1512 N N . LEU A 1 190 ? -2.519 10.664 26.620 1.00 76.62 190 LEU A N 1
ATOM 1513 C CA . LEU A 1 190 ? -2.249 10.060 27.931 1.00 76.62 190 LEU A CA 1
ATOM 1514 C C . LEU A 1 190 ? -1.664 11.073 28.925 1.00 76.62 190 LEU A C 1
ATOM 1516 O O . LEU A 1 190 ? -1.558 10.757 30.104 1.00 76.62 190 LEU A O 1
ATOM 1520 N N . GLY A 1 191 ? -1.221 12.236 28.436 1.00 68.19 191 GLY A N 1
ATOM 1521 C CA . GLY A 1 191 ? -0.704 13.338 29.250 1.00 68.19 191 GLY A CA 1
ATOM 1522 C C . GLY A 1 191 ? -1.711 14.466 29.500 1.00 68.19 191 GLY A C 1
ATOM 1523 O O . GLY A 1 191 ? -1.341 15.433 30.158 1.00 68.19 191 GLY A O 1
ATOM 1524 N N . GLU A 1 192 ? -2.929 14.349 28.962 1.00 55.75 192 GLU A N 1
ATOM 1525 C CA . GLU A 1 192 ? -4.120 15.151 29.296 1.00 55.75 192 GLU A CA 1
ATOM 1526 C C . GLU A 1 192 ? -4.963 14.402 30.335 1.00 55.75 192 GLU A C 1
ATOM 1528 O O . GLU A 1 192 ? -5.510 15.073 31.237 1.00 55.75 192 GLU A O 1
#

Secondary structure (DSSP, 8-state):
---PPPHHHHHHHHHHHHHHHHHHHH--GGGHHHHHHHHHHHHHHHHHHHHHHTT--TT-HHHHHHHHHHHHHHHHHHHHHHGGGS-SSSS----HHHHHHHHHHHHHHHHHTTPPS-TTSS---HHHHH-HHHHHHHHHHHHHHHHHHHHHHHHHHHHH--HHHHHHHHHHHHHHHHHHHHHHHHHHHH--

Sequence (192 aa):
MKKSICILDICIFGLSITALLIAFFKNLSNVNFLIGAGLISLMSVAQTRMAVITNLSKDNPKVKTMRRMNRLTVILAVALYFVPLIDNDFIVNIPTSFIFVVTIMLFTGNVSTKLPLNKYMGLRLPWTTTDEKTWKIANRLLGYITFPLVFIMLILYFITEQSELVLFIGLVIWVGIPTIYSFIKQKNKLGE

InterPro domains:
  IPR025962 SdpI/YhfL-like [PF13630] (114-182)

pLDDT: mean 80.52, std 11.52, range [39.5, 96.38]

Organism: Bifidobacterium longum (NCBI:txid216816)